Protein AF-A0A1W9KNK9-F1 (afdb_monomer_lite)

Organism: NCBI:txid192843

pLDDT: mean 91.59, std 10.72, range [41.78, 98.88]

Radius of gyration: 26.9 Å; chains: 1; bounding box: 77×39×80 Å

Secondary structure (DSSP, 8-state):
------PPPPPPHHHHHHHHHHHHGGGS-HHHHHHHHHHT-TTT-TTHHHHHHHHHHHHHHHHHSPBTTTTTT-GGGSEE-EEEEETTEEEEEEEB-TTS-SSSEEEEEEETTEEEEEEEEEE-HHHHHHTTPEE-TT---EEHHHHHHHHHHHHHHHH--S--EEEEESTTSTT-EEEEEESSHHHHHHHHHHH-S-EEEEEPTTS-EE---

Sequence (213 aa):
MQATATQASAPTLLSQGIAAGLSIRPFFNRSQFLAVAVASDPKNSEEAEFFLRKLIDLAQQIDTMPKTYEQDGKGDEAIVHLHYFLGGSDWYITEKDMDGGIEQAFGYAILNGDDECAELGYISIQEITAYGAELDLHFTPCTLGEIKAKRRQADQAEAFNPNPWVLVNNPGQDDEDIVADFPTFAEAVTAKKEAGEGDIMKRLDDGTLTTEF

Structure (mmCIF, N/CA/C/O backbone):
data_AF-A0A1W9KNK9-F1
#
_entry.id   AF-A0A1W9KNK9-F1
#
loop_
_atom_site.group_PDB
_atom_site.id
_atom_site.type_symbol
_atom_site.label_atom_id
_atom_site.label_alt_id
_atom_site.label_comp_id
_atom_site.label_asym_id
_atom_site.label_entity_id
_atom_site.label_seq_id
_atom_site.pdbx_PDB_ins_code
_atom_site.Cartn_x
_atom_site.Cartn_y
_atom_site.Cartn_z
_atom_site.occupancy
_atom_site.B_iso_or_equiv
_atom_site.auth_seq_id
_atom_site.auth_comp_id
_atom_site.auth_asym_id
_atom_site.auth_atom_id
_atom_site.pdbx_PDB_model_num
ATOM 1 N N . MET A 1 1 ? -31.011 19.968 47.149 1.00 48.84 1 MET A N 1
ATOM 2 C CA . MET A 1 1 ? -30.152 18.912 46.577 1.00 48.84 1 MET A CA 1
ATOM 3 C C . MET A 1 1 ? -29.872 19.290 45.132 1.00 48.84 1 MET A C 1
ATOM 5 O O . MET A 1 1 ? -30.747 19.113 44.299 1.00 48.84 1 MET A O 1
ATOM 9 N N . GLN A 1 2 ? -28.728 19.913 44.848 1.00 41.78 2 GLN A N 1
ATOM 10 C CA . GLN A 1 2 ? -28.270 20.096 43.468 1.00 41.78 2 GLN A CA 1
ATOM 11 C C . GLN A 1 2 ? -27.395 18.895 43.125 1.00 41.78 2 GLN A C 1
ATOM 13 O O . GLN A 1 2 ? -26.420 18.627 43.823 1.00 41.78 2 GLN A O 1
ATOM 18 N N . ALA A 1 3 ? -27.805 18.141 42.108 1.00 46.62 3 ALA A N 1
ATOM 19 C CA . ALA A 1 3 ? -27.019 17.055 41.553 1.00 46.62 3 ALA A CA 1
ATOM 20 C C . ALA A 1 3 ? -25.811 17.659 40.830 1.00 46.62 3 ALA A C 1
ATOM 22 O O . ALA A 1 3 ? -25.960 18.378 39.842 1.00 46.62 3 ALA A O 1
ATOM 23 N N . THR A 1 4 ? -24.619 17.399 41.353 1.00 48.72 4 THR A N 1
ATOM 24 C CA . THR A 1 4 ? -23.355 17.666 40.676 1.00 48.72 4 THR A CA 1
ATOM 25 C C . THR A 1 4 ? -23.277 16.752 39.459 1.00 48.72 4 THR A C 1
ATOM 27 O O . THR A 1 4 ? -23.086 15.546 39.588 1.00 48.72 4 THR A O 1
ATOM 30 N N . ALA A 1 5 ? -23.467 17.320 38.269 1.00 52.25 5 ALA A N 1
ATOM 31 C CA . ALA A 1 5 ? -23.180 16.630 37.023 1.00 52.25 5 ALA A CA 1
ATOM 32 C C . ALA A 1 5 ? -21.669 16.368 36.953 1.00 52.25 5 ALA A C 1
ATOM 34 O O . ALA A 1 5 ? -20.868 17.302 36.896 1.00 52.25 5 ALA A O 1
ATOM 35 N N . THR A 1 6 ? -21.276 15.097 36.995 1.00 53.66 6 THR A N 1
ATOM 36 C CA . THR A 1 6 ? -19.906 14.663 36.729 1.00 53.66 6 THR A CA 1
ATOM 37 C C . THR A 1 6 ? -19.585 14.975 35.267 1.00 53.66 6 THR A C 1
ATOM 39 O O . THR A 1 6 ? -20.045 14.277 34.368 1.00 53.66 6 THR A O 1
ATOM 42 N N . GLN A 1 7 ? -18.827 16.044 35.012 1.00 54.91 7 GLN A N 1
ATOM 43 C CA . GLN A 1 7 ? -18.212 16.258 33.702 1.00 54.91 7 GLN A CA 1
ATOM 44 C C . GLN A 1 7 ? -17.206 15.130 33.460 1.00 54.91 7 GLN A C 1
ATOM 46 O O . GLN A 1 7 ? -16.262 14.963 34.233 1.00 54.91 7 GLN A O 1
ATOM 51 N N . ALA A 1 8 ? -17.421 14.340 32.407 1.00 64.31 8 ALA A N 1
ATOM 52 C CA . ALA A 1 8 ? -16.426 13.386 31.938 1.00 64.31 8 ALA A CA 1
ATOM 53 C C . ALA A 1 8 ? -15.158 14.155 31.525 1.00 64.31 8 ALA A C 1
ATOM 55 O O . ALA A 1 8 ? -15.234 15.124 30.768 1.00 64.31 8 ALA A O 1
ATOM 56 N N . SER A 1 9 ? -14.001 13.755 32.051 1.00 69.69 9 SER A N 1
ATOM 57 C CA . SER A 1 9 ? -12.702 14.315 31.670 1.00 69.69 9 SER A CA 1
ATOM 58 C C . SER A 1 9 ? -12.402 14.041 30.194 1.00 69.69 9 SER A C 1
ATOM 60 O O . SER A 1 9 ? -12.751 12.974 29.688 1.00 69.69 9 SER A O 1
ATOM 62 N N . ALA A 1 10 ? -11.726 14.977 29.521 1.00 78.12 10 ALA A N 1
ATOM 63 C CA . ALA A 1 10 ? -11.319 14.821 28.125 1.00 78.12 10 ALA A CA 1
ATOM 64 C C . ALA A 1 10 ? -10.487 13.533 27.911 1.00 78.12 10 ALA A C 1
ATOM 66 O O . ALA A 1 10 ? -9.677 13.186 28.779 1.00 78.12 10 ALA A O 1
ATOM 67 N N . PRO A 1 11 ? -10.673 12.818 26.785 1.00 84.31 11 PRO A N 1
ATOM 68 C CA . PRO A 1 11 ? -9.981 11.558 26.533 1.00 84.31 11 PRO A CA 1
ATOM 69 C C . PRO A 1 11 ? -8.469 11.771 26.371 1.00 84.31 11 PRO A C 1
ATOM 71 O O . PRO A 1 11 ? -8.022 12.691 25.689 1.00 84.31 11 PRO A O 1
ATOM 74 N N . THR A 1 12 ? -7.666 10.902 26.988 1.00 94.62 12 THR A N 1
ATOM 75 C CA . THR A 1 12 ? -6.195 10.927 26.910 1.00 94.62 12 THR A CA 1
ATOM 76 C C . THR A 1 12 ? -5.694 10.323 25.600 1.00 94.62 12 THR A C 1
ATOM 78 O O . THR A 1 12 ? -6.405 9.519 24.992 1.00 94.62 12 THR A O 1
ATOM 81 N N . LEU A 1 13 ? -4.447 10.621 25.208 1.00 95.62 13 LEU A N 1
ATOM 82 C CA . LEU A 1 13 ? -3.808 10.009 24.034 1.00 95.62 13 LEU A CA 1
ATOM 83 C C . LEU A 1 13 ? -3.886 8.476 24.069 1.00 95.62 13 LEU A C 1
ATOM 85 O O . LEU A 1 13 ? -4.259 7.861 23.078 1.00 95.62 13 LEU A O 1
ATOM 89 N N . LEU A 1 14 ? -3.610 7.865 25.226 1.00 95.88 14 LEU A N 1
ATOM 90 C CA . LEU A 1 14 ? -3.702 6.415 25.399 1.00 95.88 14 LEU A CA 1
ATOM 91 C C . LEU A 1 14 ? -5.120 5.898 25.127 1.00 95.88 14 LEU A C 1
ATOM 93 O O . LEU A 1 14 ? -5.293 4.938 24.385 1.00 95.88 14 LEU A O 1
ATOM 97 N N . SER A 1 15 ? -6.145 6.538 25.700 1.00 96.50 15 SER A N 1
ATOM 98 C CA . SER A 1 15 ? -7.533 6.107 25.485 1.00 96.50 15 SER A CA 1
ATOM 99 C C . SER A 1 15 ? -7.989 6.281 24.032 1.00 96.50 15 SER A C 1
ATOM 101 O O . SER A 1 15 ? -8.691 5.416 23.515 1.00 96.50 15 SER A O 1
ATOM 103 N N . GLN A 1 16 ? -7.547 7.352 23.363 1.00 97.75 16 GLN A N 1
ATOM 104 C CA . GLN A 1 16 ? -7.841 7.604 21.952 1.00 97.75 16 GLN A CA 1
ATOM 105 C C . GLN A 1 16 ? -7.126 6.593 21.051 1.00 97.75 16 GLN A C 1
ATOM 107 O O . GLN A 1 16 ? -7.766 5.988 20.199 1.00 97.75 16 GLN A O 1
ATOM 112 N N . GLY A 1 17 ? -5.834 6.347 21.284 1.00 97.69 17 GLY A N 1
ATOM 113 C CA . GLY A 1 17 ? -5.044 5.390 20.510 1.00 97.69 17 GLY A CA 1
ATOM 114 C C . GLY A 1 17 ? -5.527 3.951 20.671 1.00 97.69 17 GLY A C 1
ATOM 115 O O . GLY A 1 17 ? -5.602 3.225 19.686 1.00 97.69 17 GLY A O 1
ATOM 116 N N . ILE A 1 18 ? -5.952 3.547 21.875 1.00 97.12 18 ILE A N 1
ATOM 117 C CA . ILE A 1 18 ? -6.582 2.233 22.087 1.00 97.12 18 ILE A CA 1
ATOM 118 C C . ILE A 1 18 ? -7.902 2.132 21.316 1.00 97.12 18 ILE A C 1
ATOM 120 O O . ILE A 1 18 ? -8.139 1.126 20.650 1.00 97.12 18 ILE A O 1
ATOM 124 N N . ALA A 1 19 ? -8.762 3.152 21.395 1.00 98.19 19 ALA A N 1
ATOM 125 C CA . ALA A 1 19 ? -10.037 3.148 20.681 1.00 98.19 19 ALA A CA 1
ATOM 126 C C . ALA A 1 19 ? -9.832 3.079 19.159 1.00 98.19 19 ALA A C 1
ATOM 128 O O . ALA A 1 19 ? -10.450 2.242 18.503 1.00 98.19 19 ALA A O 1
ATOM 129 N N . ALA A 1 20 ? -8.913 3.891 18.630 1.00 98.31 20 ALA A N 1
ATOM 130 C CA . ALA A 1 20 ? -8.528 3.890 17.224 1.00 98.31 20 ALA A CA 1
ATOM 131 C C . ALA A 1 20 ? -7.953 2.533 16.796 1.00 98.31 20 ALA A C 1
ATOM 133 O O . ALA A 1 20 ? -8.413 1.946 15.824 1.00 98.31 20 ALA A O 1
ATOM 134 N N . GLY A 1 21 ? -7.012 1.974 17.563 1.00 97.81 21 GLY A N 1
ATOM 135 C CA . GLY A 1 21 ? -6.436 0.659 17.282 1.00 97.81 21 GLY A CA 1
ATOM 136 C C . GLY A 1 21 ? -7.479 -0.458 17.259 1.00 97.81 21 GLY A C 1
ATOM 137 O O . GLY A 1 21 ? -7.421 -1.340 16.407 1.00 97.81 21 GLY A O 1
ATOM 138 N N . LEU A 1 22 ? -8.476 -0.417 18.146 1.00 97.69 22 LEU A N 1
ATOM 139 C CA . LEU A 1 22 ? -9.574 -1.384 18.129 1.00 97.69 22 LEU A CA 1
ATOM 140 C C . LEU A 1 22 ? -10.475 -1.233 16.898 1.00 97.69 22 LEU A C 1
ATOM 142 O O . LEU A 1 22 ? -10.885 -2.256 16.350 1.00 97.69 22 LEU A O 1
ATOM 146 N N . SER A 1 23 ? -10.767 -0.006 16.451 1.00 97.50 23 SER A N 1
ATOM 147 C CA . SER A 1 23 ? -11.624 0.212 15.278 1.00 97.50 23 SER A CA 1
ATOM 148 C C . SER A 1 23 ? -10.962 -0.233 13.976 1.00 97.50 23 SER A C 1
ATOM 150 O O . SER A 1 23 ? -11.648 -0.740 13.096 1.00 97.50 23 SER A O 1
ATOM 152 N N . ILE A 1 24 ? -9.637 -0.097 13.863 1.00 97.44 24 ILE A N 1
ATOM 153 C CA . ILE A 1 24 ? -8.897 -0.489 12.653 1.00 97.44 24 ILE A CA 1
ATOM 154 C C . ILE A 1 24 ? -8.250 -1.865 12.736 1.00 97.44 24 ILE A C 1
ATOM 156 O O . ILE A 1 24 ? -7.642 -2.301 11.767 1.00 97.44 24 ILE A O 1
ATOM 160 N N . ARG A 1 25 ? -8.387 -2.586 13.852 1.00 97.88 25 ARG A N 1
ATOM 161 C CA . ARG A 1 25 ? -7.849 -3.944 14.002 1.00 97.88 25 ARG A CA 1
ATOM 162 C C . ARG A 1 25 ? -8.127 -4.863 12.796 1.00 97.88 25 ARG A C 1
ATOM 164 O O . ARG A 1 25 ? -7.208 -5.593 12.435 1.00 97.88 25 ARG A O 1
ATOM 171 N N . PRO A 1 26 ? -9.330 -4.877 12.179 1.00 97.19 26 PRO A N 1
ATOM 172 C CA . PRO A 1 26 ? -9.606 -5.755 11.038 1.00 97.19 26 PRO A CA 1
ATOM 173 C C . PRO A 1 26 ? -8.754 -5.465 9.791 1.00 97.19 26 PRO A C 1
ATOM 175 O O . PRO A 1 26 ? -8.639 -6.327 8.931 1.00 97.19 26 PRO A O 1
ATOM 178 N N . PHE A 1 27 ? -8.133 -4.285 9.703 1.00 98.12 27 PHE A N 1
ATOM 179 C CA . PHE A 1 27 ? -7.273 -3.878 8.588 1.00 98.12 27 PHE A CA 1
ATOM 180 C C . PHE A 1 27 ? -5.837 -4.401 8.702 1.00 98.12 27 PHE A C 1
ATOM 182 O O . PHE A 1 27 ? -5.041 -4.160 7.800 1.00 98.12 27 PHE A O 1
ATOM 189 N N . PHE A 1 28 ? -5.492 -5.080 9.797 1.00 98.56 28 PHE A N 1
ATOM 190 C CA . PHE A 1 28 ? -4.158 -5.610 10.053 1.00 98.56 28 PHE A CA 1
ATOM 191 C C . PHE A 1 28 ? -4.168 -7.133 10.031 1.00 98.56 28 PHE A C 1
ATOM 193 O O . PHE A 1 28 ? -5.078 -7.769 10.572 1.00 98.56 28 PHE A O 1
ATOM 200 N N . ASN A 1 29 ? -3.077 -7.733 9.553 1.00 98.19 29 ASN A N 1
ATOM 201 C CA . ASN A 1 29 ? -2.818 -9.120 9.909 1.00 98.19 29 ASN A CA 1
ATOM 202 C C . ASN A 1 29 ? -2.536 -9.244 11.420 1.00 98.19 29 ASN A C 1
ATOM 204 O O . ASN A 1 29 ? -2.121 -8.300 12.105 1.00 98.19 29 ASN A O 1
ATOM 208 N N . ARG A 1 30 ? -2.755 -10.448 11.960 1.00 97.44 30 ARG A N 1
ATOM 209 C CA . ARG A 1 30 ? -2.678 -10.698 13.406 1.00 97.44 30 ARG A CA 1
ATOM 210 C C . ARG A 1 30 ? -1.306 -10.371 14.001 1.00 97.44 30 ARG A C 1
ATOM 212 O O . ARG A 1 30 ? -1.251 -9.826 15.102 1.00 97.44 30 ARG A O 1
ATOM 219 N N . SER A 1 31 ? -0.226 -10.749 13.322 1.00 97.88 31 SER A N 1
ATOM 220 C CA . SER A 1 31 ? 1.140 -10.583 13.829 1.00 97.88 31 SER A CA 1
ATOM 221 C C . SER A 1 31 ? 1.531 -9.109 13.874 1.00 97.88 31 SER A C 1
ATOM 223 O O . SER A 1 31 ? 1.991 -8.632 14.910 1.00 97.88 31 SER A O 1
ATOM 225 N N . GLN A 1 32 ? 1.250 -8.377 12.796 1.00 98.38 32 GLN A N 1
ATOM 226 C CA . GLN A 1 32 ? 1.495 -6.946 12.703 1.00 98.38 32 GLN A CA 1
ATOM 227 C C . GLN A 1 32 ? 0.710 -6.174 13.769 1.00 98.38 32 GLN A C 1
ATOM 229 O O . GLN A 1 32 ? 1.287 -5.364 14.493 1.00 98.38 32 GLN A O 1
ATOM 234 N N . PHE A 1 33 ? -0.585 -6.469 13.940 1.00 98.19 33 PHE A N 1
ATOM 235 C CA . PHE A 1 33 ? -1.394 -5.800 14.961 1.00 98.19 33 PHE A CA 1
ATOM 236 C C . PHE A 1 33 ? -0.843 -6.017 16.375 1.00 98.19 33 PHE A C 1
ATOM 238 O O . PHE A 1 33 ? -0.823 -5.091 17.181 1.00 98.19 33 PHE A O 1
ATOM 245 N N . LEU A 1 34 ? -0.380 -7.232 16.690 1.00 97.62 34 LEU A N 1
ATOM 246 C CA . LEU A 1 34 ? 0.230 -7.521 17.989 1.00 97.62 34 LEU A CA 1
ATOM 247 C C . LEU A 1 34 ? 1.523 -6.729 18.198 1.00 97.62 34 LEU A C 1
ATOM 249 O O . LEU A 1 34 ? 1.717 -6.189 19.284 1.00 97.62 34 LEU A O 1
ATOM 253 N N . ALA A 1 35 ? 2.372 -6.626 17.174 1.00 97.62 35 ALA A N 1
ATOM 254 C CA . ALA A 1 35 ? 3.593 -5.831 17.244 1.00 97.62 35 ALA A CA 1
ATOM 255 C C . ALA A 1 35 ? 3.279 -4.350 17.509 1.00 97.62 35 ALA A C 1
ATOM 257 O O . ALA A 1 35 ? 3.819 -3.770 18.449 1.00 97.62 35 ALA A O 1
ATOM 258 N N . VAL A 1 36 ? 2.334 -3.770 16.763 1.00 97.44 36 VAL A N 1
ATOM 259 C CA . VAL A 1 36 ? 1.893 -2.379 16.957 1.00 97.44 36 VAL A CA 1
ATOM 260 C C . VAL A 1 36 ? 1.269 -2.177 18.340 1.00 97.44 36 VAL A C 1
ATOM 262 O O . VAL A 1 36 ? 1.547 -1.179 19.002 1.00 97.44 36 VAL A O 1
ATOM 265 N N . ALA A 1 37 ? 0.460 -3.125 18.818 1.00 96.38 37 ALA A N 1
ATOM 266 C CA . ALA A 1 37 ? -0.159 -3.047 20.139 1.00 96.38 37 ALA A CA 1
ATOM 267 C C . ALA A 1 37 ? 0.880 -3.066 21.272 1.00 96.38 37 ALA A C 1
ATOM 269 O O . ALA A 1 37 ? 0.756 -2.293 22.220 1.00 96.38 37 ALA A O 1
ATOM 270 N N . VAL A 1 38 ? 1.913 -3.909 21.166 1.00 96.88 38 VAL A N 1
ATOM 271 C CA . VAL A 1 38 ? 3.034 -3.936 22.120 1.00 96.88 38 VAL A CA 1
ATOM 272 C C . VAL A 1 38 ? 3.842 -2.641 22.040 1.00 96.88 38 VAL A C 1
ATOM 274 O O . VAL A 1 38 ? 4.134 -2.041 23.072 1.00 96.88 38 VAL A O 1
ATOM 277 N N . ALA A 1 39 ? 4.145 -2.168 20.830 1.00 97.06 39 ALA A N 1
ATOM 278 C CA . ALA A 1 39 ? 4.889 -0.929 20.621 1.00 97.06 39 ALA A CA 1
ATOM 279 C C . ALA A 1 39 ? 4.129 0.316 21.110 1.00 97.06 39 ALA A C 1
ATOM 281 O O . ALA A 1 39 ? 4.759 1.310 21.459 1.00 97.06 39 ALA A O 1
ATOM 282 N N . SER A 1 40 ? 2.796 0.246 21.192 1.00 96.81 40 SER A N 1
ATOM 283 C CA . SER A 1 40 ? 1.917 1.306 21.702 1.00 96.81 40 SER A CA 1
ATOM 284 C C . SER A 1 40 ? 1.776 1.329 23.230 1.00 96.81 40 SER A C 1
ATOM 286 O O . SER A 1 40 ? 1.076 2.201 23.744 1.00 96.81 40 SER A O 1
ATOM 288 N N . ASP A 1 41 ? 2.375 0.389 23.974 1.00 95.38 41 ASP A N 1
ATOM 289 C CA . ASP A 1 41 ? 2.256 0.326 25.437 1.00 95.38 41 ASP A CA 1
ATOM 290 C C . ASP A 1 41 ? 3.244 1.289 26.128 1.00 95.38 41 ASP A C 1
ATOM 292 O O . ASP A 1 41 ? 4.446 1.005 26.166 1.00 95.38 41 ASP A O 1
ATOM 296 N N . PRO A 1 42 ? 2.774 2.381 26.770 1.00 94.25 42 PRO A N 1
ATOM 297 C CA . PRO A 1 42 ? 3.655 3.364 27.406 1.00 94.25 42 PRO A CA 1
ATOM 298 C C . PRO A 1 42 ? 4.462 2.817 28.585 1.00 94.25 42 PRO A C 1
ATOM 300 O O . PRO A 1 42 ? 5.373 3.484 29.066 1.00 94.25 42 PRO A O 1
ATOM 303 N N . LYS A 1 43 ? 4.110 1.636 29.108 1.00 94.62 43 LYS A N 1
ATOM 304 C CA . LYS A 1 43 ? 4.867 0.994 30.190 1.00 94.62 43 LYS A CA 1
ATOM 305 C C . LYS A 1 43 ? 6.093 0.248 29.683 1.00 94.62 43 LYS A C 1
ATOM 307 O O . LYS A 1 43 ? 7.013 0.028 30.463 1.00 94.62 43 LYS A O 1
ATOM 312 N N . ASN A 1 44 ? 6.063 -0.182 28.425 1.00 91.06 44 ASN A N 1
ATOM 313 C CA . ASN A 1 44 ? 7.004 -1.153 27.874 1.00 91.06 44 ASN A CA 1
ATOM 314 C C . ASN A 1 44 ? 7.720 -0.653 26.609 1.00 91.06 44 ASN A C 1
ATOM 316 O O . ASN A 1 44 ? 8.610 -1.344 26.123 1.00 91.06 44 ASN A O 1
ATOM 320 N N . SER A 1 45 ? 7.356 0.522 26.085 1.00 95.50 45 SER A N 1
ATOM 321 C CA . SER A 1 45 ? 7.896 1.073 24.841 1.00 95.50 45 SER A CA 1
ATOM 322 C C . SER A 1 45 ? 8.166 2.574 24.954 1.00 95.50 45 SER A C 1
ATOM 324 O O . SER A 1 45 ? 7.294 3.346 25.357 1.00 95.50 45 SER A O 1
ATOM 326 N N . GLU A 1 46 ? 9.365 2.995 24.545 1.00 96.50 46 GLU A N 1
ATOM 327 C CA . GLU A 1 46 ? 9.729 4.413 24.397 1.00 96.50 46 GLU A CA 1
ATOM 328 C C . GLU A 1 46 ? 9.044 5.059 23.176 1.00 96.50 46 GLU A C 1
ATOM 330 O O . GLU A 1 46 ? 8.867 6.274 23.127 1.00 96.50 46 GLU A O 1
ATOM 335 N N . GLU A 1 47 ? 8.585 4.247 22.220 1.00 96.50 47 GLU A N 1
ATOM 336 C CA . GLU A 1 47 ? 7.921 4.679 20.983 1.00 96.50 47 GLU A CA 1
ATOM 337 C C . GLU A 1 47 ? 6.388 4.708 21.113 1.00 96.50 47 GLU A C 1
ATOM 339 O O . GLU A 1 47 ? 5.675 4.978 20.144 1.00 96.50 47 GLU A O 1
ATOM 344 N N . ALA A 1 48 ? 5.854 4.453 22.311 1.00 97.38 48 ALA A N 1
ATOM 345 C CA . ALA A 1 48 ? 4.417 4.319 22.534 1.00 97.38 48 ALA A CA 1
ATOM 346 C C . ALA A 1 48 ? 3.613 5.534 22.066 1.00 97.38 48 ALA A C 1
ATOM 348 O O . ALA A 1 48 ? 2.570 5.380 21.434 1.00 97.38 48 ALA A O 1
ATOM 349 N N . GLU A 1 49 ? 4.098 6.749 22.332 1.00 97.62 49 GLU A N 1
ATOM 350 C CA . GLU A 1 49 ? 3.426 7.965 21.867 1.00 97.62 49 GLU A CA 1
ATOM 351 C C . GLU A 1 49 ? 3.343 8.025 20.334 1.00 97.62 49 GLU A C 1
ATOM 353 O O . GLU A 1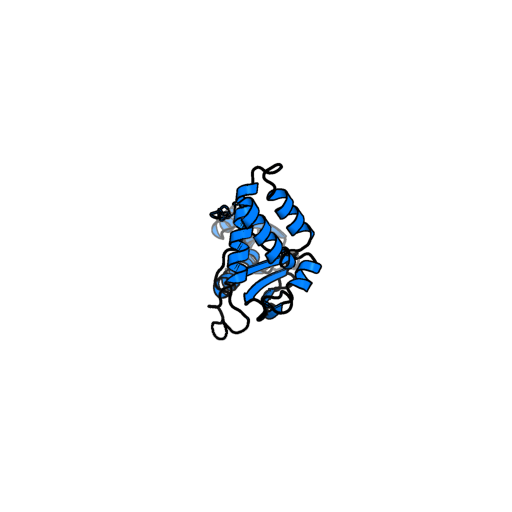 49 ? 2.295 8.393 19.797 1.00 97.62 49 GLU A O 1
ATOM 358 N N . PHE A 1 50 ? 4.413 7.636 19.636 1.00 96.94 50 PHE A N 1
ATOM 359 C CA . PHE A 1 50 ? 4.443 7.606 18.177 1.00 96.94 50 PHE A CA 1
ATOM 360 C C . PHE A 1 50 ? 3.398 6.629 17.631 1.00 96.94 50 PHE A C 1
ATOM 362 O O . PHE A 1 50 ? 2.565 7.024 16.815 1.00 96.94 50 PHE A O 1
ATOM 369 N N . PHE A 1 51 ? 3.373 5.389 18.125 1.00 97.94 51 PHE A N 1
ATOM 370 C CA . PHE A 1 51 ? 2.422 4.388 17.638 1.00 97.94 51 PHE A CA 1
ATOM 371 C C . PHE A 1 51 ? 0.970 4.707 18.013 1.00 97.94 51 PHE A C 1
ATOM 373 O O . PHE A 1 51 ? 0.081 4.524 17.184 1.00 97.94 51 PHE A O 1
ATOM 380 N N . LEU A 1 52 ? 0.708 5.263 19.201 1.00 98.38 52 LEU A N 1
ATOM 381 C CA . LEU A 1 52 ? -0.639 5.708 19.579 1.00 98.38 52 LEU A CA 1
ATOM 382 C C . LEU A 1 52 ? -1.162 6.794 18.634 1.00 98.38 52 LEU A C 1
ATOM 384 O O . LEU A 1 52 ? -2.305 6.709 18.189 1.00 98.38 52 LEU A O 1
ATOM 388 N N . ARG A 1 53 ? -0.333 7.791 18.301 1.00 98.31 53 ARG A N 1
ATOM 389 C CA . ARG A 1 53 ? -0.685 8.815 17.304 1.00 98.31 53 ARG A CA 1
ATOM 390 C C . ARG A 1 53 ? -0.889 8.188 15.933 1.00 98.31 53 ARG A C 1
ATOM 392 O O . ARG A 1 53 ? -1.889 8.466 15.285 1.00 98.31 53 ARG A O 1
ATOM 399 N N . LYS A 1 54 ? -0.006 7.271 15.538 1.00 98.19 54 LYS A N 1
ATOM 400 C CA . LYS A 1 54 ? -0.100 6.600 14.246 1.00 98.19 54 LYS A CA 1
ATOM 401 C C . LYS A 1 54 ? -1.396 5.806 14.080 1.00 98.19 54 LYS A C 1
ATOM 403 O O . LYS A 1 54 ? -1.990 5.847 13.007 1.00 98.19 54 LYS A O 1
ATOM 408 N N . LEU A 1 55 ? -1.857 5.127 15.132 1.00 98.44 55 LEU A N 1
ATOM 409 C CA . LEU A 1 55 ? -3.151 4.438 15.149 1.00 98.44 55 LEU A CA 1
ATOM 410 C C . LEU A 1 55 ? -4.321 5.416 14.990 1.00 98.44 55 LEU A C 1
ATOM 412 O O . LEU A 1 55 ? -5.258 5.116 14.256 1.00 98.44 55 LEU A O 1
ATOM 416 N N . ILE A 1 56 ? -4.266 6.578 15.650 1.00 98.56 56 ILE A N 1
ATOM 417 C CA . ILE A 1 56 ? -5.290 7.628 15.529 1.00 98.56 56 ILE A CA 1
ATOM 418 C C . ILE A 1 56 ? -5.330 8.174 14.100 1.00 98.56 56 ILE A C 1
ATOM 420 O O . ILE A 1 56 ? -6.398 8.195 13.490 1.00 98.56 56 ILE A O 1
ATOM 424 N N . ASP A 1 57 ? -4.175 8.558 13.557 1.00 98.31 57 ASP A N 1
ATOM 425 C CA . ASP A 1 57 ? -4.063 9.129 12.213 1.00 98.31 57 ASP A CA 1
ATOM 426 C C . ASP A 1 57 ? -4.549 8.135 11.151 1.00 98.31 57 ASP A C 1
ATOM 428 O O . ASP A 1 57 ? -5.314 8.487 10.254 1.00 98.31 57 ASP A O 1
ATOM 432 N N . LEU A 1 58 ? -4.160 6.863 11.282 1.00 98.44 58 LEU A N 1
ATOM 433 C CA . LEU A 1 58 ? -4.584 5.807 10.371 1.00 98.44 58 LEU A CA 1
ATOM 434 C C . LEU A 1 58 ? -6.090 5.526 10.473 1.00 98.44 58 LEU A C 1
ATOM 436 O O . LEU A 1 58 ? -6.748 5.367 9.447 1.00 98.44 58 LEU A O 1
ATOM 440 N N . ALA A 1 59 ? -6.657 5.508 11.683 1.00 98.25 59 ALA A N 1
ATOM 441 C CA . ALA A 1 59 ? -8.100 5.371 11.865 1.00 98.25 59 ALA A CA 1
ATOM 442 C C . ALA A 1 59 ? -8.871 6.524 11.223 1.00 98.25 59 ALA A C 1
ATOM 444 O O . ALA A 1 59 ? -9.864 6.285 10.539 1.00 98.25 59 ALA A O 1
ATOM 445 N N . GLN A 1 60 ? -8.387 7.756 11.371 1.00 98.12 60 GLN A N 1
ATOM 446 C CA . GLN A 1 60 ? -8.982 8.914 10.714 1.00 98.12 60 GLN A CA 1
ATOM 447 C C . GLN A 1 60 ? -8.856 8.837 9.186 1.00 98.12 60 GLN A C 1
ATOM 449 O O . GLN A 1 60 ? -9.792 9.189 8.467 1.00 98.12 60 GLN A O 1
ATOM 454 N N . GLN A 1 61 ? -7.727 8.357 8.667 1.00 98.19 61 GLN A N 1
ATOM 455 C CA . GLN A 1 61 ? -7.542 8.172 7.231 1.00 98.19 61 GLN A CA 1
ATOM 456 C C . GLN A 1 61 ? -8.512 7.127 6.668 1.00 98.19 61 GLN A C 1
ATOM 458 O O . GLN A 1 61 ? -9.163 7.388 5.662 1.00 98.19 61 GLN A O 1
ATOM 463 N N . ILE A 1 62 ? -8.664 5.980 7.334 1.00 97.81 62 ILE A N 1
ATOM 464 C CA . ILE A 1 62 ? -9.623 4.937 6.939 1.00 97.81 62 ILE A CA 1
ATOM 465 C C . ILE A 1 62 ? -11.062 5.458 7.044 1.00 97.81 62 ILE A C 1
ATOM 467 O O . ILE A 1 62 ? -11.898 5.179 6.186 1.00 97.81 62 ILE A O 1
ATOM 471 N N . ASP A 1 63 ? -11.380 6.259 8.059 1.00 96.81 63 ASP A N 1
ATOM 472 C CA . ASP A 1 63 ? -12.716 6.839 8.205 1.00 96.81 63 ASP A CA 1
ATOM 473 C C . ASP A 1 63 ? -13.043 7.867 7.108 1.00 96.81 63 ASP A C 1
ATOM 475 O O . ASP A 1 63 ? -14.180 7.939 6.639 1.00 96.81 63 ASP A O 1
ATOM 479 N N . THR A 1 64 ? -12.044 8.601 6.619 1.00 96.31 64 THR A N 1
ATOM 480 C CA . THR A 1 64 ? -12.247 9.679 5.637 1.00 96.31 64 THR A CA 1
ATOM 481 C C . THR A 1 64 ? -11.935 9.297 4.191 1.00 96.31 64 THR A C 1
ATOM 483 O O . THR A 1 64 ? -12.297 10.059 3.295 1.00 96.31 64 THR A O 1
ATOM 486 N N . MET A 1 65 ? -11.295 8.150 3.935 1.00 96.56 65 MET A N 1
ATOM 487 C CA . MET A 1 65 ? -11.007 7.733 2.562 1.00 96.56 65 MET A CA 1
ATOM 488 C C . MET A 1 65 ? -12.296 7.453 1.771 1.00 96.56 65 MET A C 1
ATOM 490 O O . MET A 1 65 ? -13.290 7.026 2.372 1.00 96.56 65 MET A O 1
ATOM 494 N N . PRO A 1 66 ? -12.290 7.667 0.444 1.00 97.81 66 PRO A N 1
ATOM 495 C CA . PRO A 1 66 ? -13.483 7.536 -0.381 1.00 97.81 66 PRO A CA 1
ATOM 496 C C . PRO A 1 66 ? -14.067 6.126 -0.340 1.00 97.81 66 PRO A C 1
ATOM 498 O O . PRO A 1 66 ? -13.332 5.143 -0.239 1.00 97.81 66 PRO A O 1
ATOM 501 N N . LYS A 1 67 ? -15.388 6.022 -0.415 1.00 97.50 67 LYS A N 1
ATOM 502 C CA . LYS A 1 67 ? -16.102 4.755 -0.603 1.00 97.50 67 LYS A CA 1
ATOM 503 C C . LYS A 1 67 ? -16.069 4.332 -2.068 1.00 97.50 67 LYS A C 1
ATOM 505 O O . LYS A 1 67 ? -15.782 5.151 -2.937 1.00 97.50 67 LYS A O 1
ATOM 510 N N . THR A 1 68 ? -16.392 3.070 -2.339 1.00 92.56 68 THR A N 1
ATOM 511 C CA . THR A 1 68 ? -16.509 2.553 -3.709 1.00 92.56 68 THR A CA 1
ATOM 512 C C . THR A 1 68 ? -17.314 3.507 -4.601 1.00 92.56 68 THR A C 1
ATOM 514 O O . THR A 1 68 ? -18.396 3.946 -4.201 1.00 92.56 68 THR A O 1
ATOM 517 N N . TYR A 1 69 ? -16.795 3.787 -5.800 1.00 94.06 69 TYR A N 1
ATOM 518 C CA . TYR A 1 69 ? -17.337 4.704 -6.816 1.00 94.06 69 TYR A CA 1
ATOM 519 C C . TYR A 1 69 ? -17.181 6.211 -6.536 1.00 94.06 69 TYR A C 1
ATOM 521 O O . TYR A 1 69 ? -17.541 7.028 -7.385 1.00 94.06 69 TYR A O 1
ATOM 529 N N . GLU A 1 70 ? -16.648 6.640 -5.390 1.00 97.50 70 GLU A N 1
ATOM 530 C CA . GLU A 1 70 ? -16.437 8.071 -5.107 1.00 97.50 70 GLU A CA 1
ATOM 531 C C . GLU A 1 70 ? -15.213 8.662 -5.841 1.00 97.50 70 GLU A C 1
ATOM 533 O O . GLU A 1 70 ? -15.040 9.886 -5.910 1.00 97.50 70 GLU A O 1
ATOM 538 N N . GLN A 1 71 ? -14.362 7.813 -6.417 1.00 97.69 71 GLN A N 1
ATOM 539 C CA . GLN A 1 71 ? -13.230 8.173 -7.270 1.00 97.69 71 GLN A CA 1
ATOM 540 C C . GLN A 1 71 ? -13.414 7.755 -8.738 1.00 97.69 71 GLN A C 1
ATOM 542 O O . GLN A 1 71 ? -12.481 7.913 -9.533 1.00 97.69 71 GLN A O 1
ATOM 547 N N . ASP A 1 72 ? -14.603 7.283 -9.123 1.00 95.25 72 ASP A N 1
ATOM 548 C CA . ASP A 1 72 ? -14.902 6.874 -10.497 1.00 95.25 72 ASP A CA 1
ATOM 549 C C . ASP A 1 72 ? -14.602 7.987 -11.510 1.00 95.25 72 ASP A C 1
ATOM 551 O O . ASP A 1 72 ? -14.893 9.170 -11.310 1.00 95.25 72 ASP A O 1
ATOM 555 N N . GLY A 1 73 ? -14.000 7.596 -12.633 1.00 95.25 73 GLY A N 1
ATOM 556 C CA . GLY A 1 73 ? -13.640 8.510 -13.718 1.00 95.25 73 GLY A CA 1
ATOM 557 C C . GLY A 1 73 ? -12.370 9.336 -13.488 1.00 95.25 73 GLY A C 1
ATOM 558 O O . GLY A 1 73 ? -11.947 10.020 -14.417 1.00 95.25 73 GLY A O 1
ATOM 559 N N . LYS A 1 74 ? -11.722 9.252 -12.317 1.00 97.31 74 LYS A N 1
ATOM 560 C CA . LYS A 1 74 ? -10.440 9.940 -12.065 1.00 97.31 74 LYS A CA 1
ATOM 561 C C . LYS A 1 74 ? -9.235 9.257 -12.716 1.00 97.31 74 LYS A C 1
ATOM 563 O O . LYS A 1 74 ? -8.220 9.906 -12.952 1.00 97.31 74 LYS A O 1
ATOM 568 N N . GLY A 1 75 ? -9.324 7.959 -13.014 1.00 96.69 75 GLY A N 1
ATOM 569 C CA . GLY A 1 75 ? -8.213 7.204 -13.599 1.00 96.69 75 GLY A CA 1
ATOM 570 C C . GLY A 1 75 ? -6.943 7.322 -12.750 1.00 96.69 75 GLY A C 1
ATOM 571 O O . GLY A 1 75 ? -6.972 7.066 -11.550 1.00 96.69 75 GLY A O 1
ATOM 572 N N . ASP A 1 76 ? -5.839 7.753 -13.358 1.00 97.75 76 ASP A N 1
ATOM 573 C CA . ASP A 1 76 ? -4.556 7.927 -12.664 1.00 97.75 76 ASP A CA 1
ATOM 574 C C . ASP A 1 76 ? -4.556 9.075 -11.631 1.00 97.75 76 ASP A C 1
ATOM 576 O O . ASP A 1 76 ? -3.664 9.121 -10.786 1.00 97.75 76 ASP A O 1
ATOM 580 N N . GLU A 1 77 ? -5.556 9.964 -11.638 1.00 98.44 77 GLU A N 1
ATOM 581 C CA . GLU A 1 77 ? -5.734 11.007 -10.614 1.00 98.44 77 GLU A CA 1
ATOM 582 C C . GLU A 1 77 ? -6.429 10.490 -9.340 1.00 98.44 77 GLU A C 1
ATOM 584 O O . GLU A 1 77 ? -6.568 11.234 -8.366 1.00 98.44 77 GLU A O 1
ATOM 589 N N . ALA A 1 78 ? -6.885 9.231 -9.324 1.00 98.50 78 ALA A N 1
ATOM 590 C CA . ALA A 1 78 ? -7.424 8.616 -8.116 1.00 98.50 78 ALA A CA 1
ATOM 591 C C . ALA A 1 78 ? -6.354 8.577 -7.014 1.00 98.50 78 ALA A C 1
ATOM 593 O O . ALA A 1 78 ? -5.192 8.265 -7.271 1.00 98.50 78 ALA A O 1
ATOM 594 N N . ILE A 1 79 ? -6.742 8.889 -5.780 1.00 98.69 79 ILE A N 1
ATOM 595 C CA . ILE A 1 79 ? -5.852 8.876 -4.621 1.00 98.69 79 ILE A CA 1
ATOM 596 C C . ILE A 1 79 ? -5.834 7.476 -4.022 1.00 98.69 79 ILE A C 1
ATOM 598 O O . ILE A 1 79 ? -6.877 6.935 -3.655 1.00 98.69 79 ILE A O 1
ATOM 602 N N . VAL A 1 80 ? -4.640 6.913 -3.891 1.00 98.75 80 VAL A N 1
ATOM 603 C CA . VAL A 1 80 ? -4.372 5.718 -3.097 1.00 98.75 80 VAL A CA 1
ATOM 604 C C . VAL A 1 80 ? -4.230 6.141 -1.642 1.00 98.75 80 VAL A C 1
ATOM 606 O O . VAL A 1 80 ? -3.437 7.025 -1.325 1.00 98.75 80 VAL A O 1
ATOM 609 N N . HIS A 1 81 ? -4.979 5.500 -0.752 1.00 98.62 81 HIS A N 1
ATOM 610 C CA . HIS A 1 81 ? -4.978 5.797 0.678 1.00 98.62 81 HIS A CA 1
ATOM 611 C C . HIS A 1 81 ? -4.243 4.744 1.500 1.00 98.62 81 HIS A C 1
ATOM 613 O O . HIS A 1 81 ? -3.559 5.105 2.452 1.00 98.62 81 HIS A O 1
ATOM 619 N N . LEU A 1 82 ? -4.363 3.461 1.159 1.00 98.75 82 LEU A N 1
ATOM 620 C CA . LEU A 1 82 ? -3.696 2.378 1.887 1.00 98.75 82 LEU A CA 1
ATOM 621 C C . LEU A 1 82 ? -2.797 1.592 0.941 1.00 98.75 82 LEU A C 1
ATOM 623 O O . LEU A 1 82 ? -3.100 1.464 -0.243 1.00 98.75 82 LEU A O 1
ATOM 627 N N . HIS A 1 83 ? -1.725 1.039 1.486 1.00 98.81 83 HIS A N 1
ATOM 628 C CA . HIS A 1 83 ? -0.818 0.154 0.776 1.00 98.81 83 HIS A CA 1
ATOM 629 C C . HIS A 1 83 ? -0.595 -1.098 1.619 1.00 98.81 83 HIS A C 1
ATOM 631 O O . HIS A 1 83 ? -0.298 -0.997 2.809 1.00 98.81 83 HIS A O 1
ATOM 637 N N . TYR A 1 84 ? -0.762 -2.262 1.006 1.00 98.88 84 TYR A N 1
ATOM 638 C CA . TYR A 1 84 ? -0.457 -3.554 1.599 1.00 98.88 84 TYR A CA 1
ATOM 639 C C . TYR A 1 84 ? 0.611 -4.255 0.783 1.00 98.88 84 TYR A C 1
ATOM 641 O O . TYR A 1 84 ? 0.567 -4.185 -0.440 1.00 98.88 84 TYR A O 1
ATOM 649 N N . PHE A 1 85 ? 1.496 -4.994 1.444 1.00 98.62 85 PHE A N 1
ATOM 650 C CA . PHE A 1 85 ? 2.553 -5.740 0.767 1.00 98.62 85 PHE A CA 1
ATOM 651 C C . PHE A 1 85 ? 2.736 -7.140 1.363 1.00 98.62 85 PHE A C 1
ATOM 653 O O . PHE A 1 85 ? 2.535 -7.366 2.562 1.00 98.62 85 PHE A O 1
ATOM 660 N N . LEU A 1 86 ? 3.109 -8.097 0.508 1.00 98.19 86 LEU A N 1
ATOM 661 C CA . LEU A 1 86 ? 3.514 -9.451 0.888 1.00 98.19 86 LEU A CA 1
ATOM 662 C C . LEU A 1 86 ? 4.424 -10.064 -0.180 1.00 98.19 86 LEU A C 1
ATOM 664 O O . LEU A 1 86 ? 3.981 -10.398 -1.281 1.00 98.19 86 LEU A O 1
ATOM 668 N N . GLY A 1 87 ? 5.696 -10.281 0.162 1.00 95.38 87 GLY A N 1
ATOM 669 C CA . GLY A 1 87 ? 6.679 -10.764 -0.808 1.00 95.38 87 GLY A CA 1
ATOM 670 C C . GLY A 1 87 ? 6.836 -9.757 -1.948 1.00 95.38 87 GLY A C 1
ATOM 671 O O . GLY A 1 87 ? 7.125 -8.598 -1.684 1.00 95.38 87 GLY A O 1
ATOM 672 N N . GLY A 1 88 ? 6.631 -10.195 -3.192 1.00 94.69 88 GLY A N 1
ATOM 673 C CA . GLY A 1 88 ? 6.598 -9.309 -4.363 1.00 94.69 88 GLY A CA 1
ATOM 674 C C . GLY A 1 88 ? 5.206 -8.775 -4.720 1.00 94.69 88 GLY A C 1
ATOM 675 O O . GLY A 1 88 ? 5.049 -8.214 -5.794 1.00 94.69 88 GLY A O 1
ATOM 676 N N . SER A 1 89 ? 4.178 -9.014 -3.903 1.00 98.19 89 SER A N 1
ATOM 677 C CA . SER A 1 89 ? 2.815 -8.553 -4.201 1.00 98.19 89 SER A CA 1
ATOM 678 C C . SER A 1 89 ? 2.481 -7.283 -3.429 1.00 98.19 89 SER A C 1
ATOM 680 O O . SER A 1 89 ? 2.751 -7.215 -2.228 1.00 98.19 89 SER A O 1
ATOM 682 N N . ASP A 1 90 ? 1.838 -6.336 -4.106 1.00 98.69 90 ASP A N 1
ATOM 683 C CA . ASP A 1 90 ? 1.419 -5.042 -3.575 1.00 98.69 90 ASP A CA 1
ATOM 684 C C . ASP A 1 90 ? -0.075 -4.811 -3.859 1.00 98.69 90 ASP A C 1
ATOM 686 O O . ASP A 1 90 ? -0.566 -5.069 -4.961 1.00 98.69 90 ASP A O 1
ATOM 690 N N . TRP A 1 91 ? -0.805 -4.269 -2.885 1.00 98.81 91 TRP A N 1
ATOM 691 C CA . TRP A 1 91 ? -2.195 -3.837 -3.040 1.00 98.81 91 TRP A CA 1
ATOM 692 C C . TRP A 1 91 ? -2.345 -2.383 -2.598 1.00 98.81 91 TRP A C 1
ATOM 694 O O . TRP A 1 91 ? -2.189 -2.045 -1.424 1.00 98.81 91 TRP A O 1
ATOM 704 N N . TYR A 1 92 ? -2.694 -1.519 -3.543 1.00 98.75 92 TYR A N 1
ATOM 705 C CA . TYR A 1 92 ? -2.894 -0.088 -3.351 1.00 98.75 92 TYR A CA 1
ATOM 706 C C . TYR A 1 92 ? -4.391 0.219 -3.314 1.00 98.75 92 TYR A C 1
ATOM 708 O O . TYR A 1 92 ? -5.066 0.170 -4.340 1.00 98.75 92 TYR A O 1
ATOM 716 N N . ILE A 1 93 ? -4.930 0.543 -2.141 1.00 98.75 93 ILE A N 1
ATOM 717 C CA . ILE A 1 93 ? -6.367 0.763 -1.948 1.00 98.75 93 ILE A CA 1
ATOM 718 C C . ILE A 1 93 ? -6.714 2.224 -2.214 1.00 98.75 93 ILE A C 1
ATOM 720 O O . ILE A 1 93 ? -6.251 3.119 -1.501 1.00 98.75 93 ILE A O 1
ATOM 724 N N . THR A 1 94 ? -7.565 2.465 -3.208 1.00 98.62 94 THR A N 1
ATOM 725 C CA . THR A 1 94 ? -8.089 3.799 -3.531 1.00 98.62 94 THR A CA 1
ATOM 726 C C . THR A 1 94 ? -9.398 4.080 -2.808 1.00 98.62 94 THR A C 1
ATOM 728 O O . THR A 1 94 ? -9.652 5.215 -2.408 1.00 98.62 94 THR A O 1
ATOM 731 N N . GLU A 1 95 ? -10.229 3.057 -2.612 1.00 98.56 95 GLU A N 1
ATOM 732 C CA . GLU A 1 95 ? -11.557 3.210 -2.023 1.00 98.56 95 GLU A CA 1
ATOM 733 C C . GLU A 1 95 ? -11.841 2.107 -1.009 1.00 98.56 95 GLU A C 1
ATOM 735 O O . GLU A 1 95 ? -11.496 0.942 -1.214 1.00 98.56 95 GLU A O 1
ATOM 740 N N . LYS A 1 96 ? -12.485 2.473 0.097 1.00 97.31 96 LYS A N 1
ATOM 741 C CA . LYS A 1 96 ? -12.967 1.513 1.085 1.00 97.31 96 LYS A CA 1
ATOM 742 C C . LYS A 1 96 ? -14.329 0.969 0.684 1.00 97.31 96 LYS A C 1
ATOM 744 O O . LYS A 1 96 ? -15.043 1.554 -0.131 1.00 97.31 96 LYS A O 1
ATOM 749 N N . ASP A 1 97 ? -14.698 -0.122 1.333 1.00 95.44 97 ASP A N 1
ATOM 750 C CA . ASP A 1 97 ? -16.026 -0.708 1.235 1.00 95.44 97 ASP A CA 1
ATOM 751 C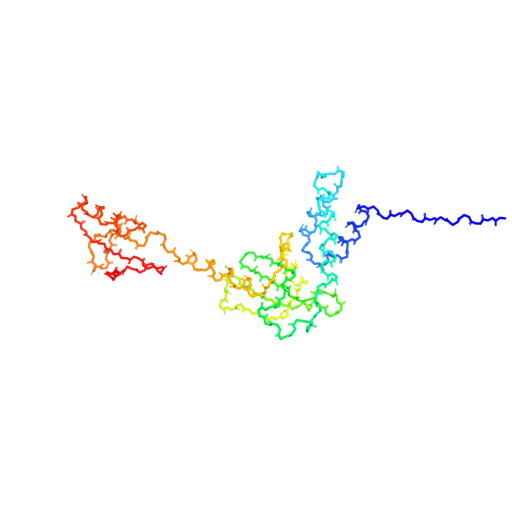 C . ASP A 1 97 ? -17.127 0.335 1.534 1.00 95.44 97 ASP A C 1
ATOM 753 O O . ASP A 1 97 ? -16.985 1.175 2.434 1.00 95.44 97 ASP A O 1
ATOM 757 N N . MET A 1 98 ? -18.238 0.288 0.789 1.00 92.44 98 MET A N 1
ATOM 758 C CA . MET A 1 98 ? -19.380 1.196 0.967 1.00 92.44 98 MET A CA 1
ATOM 759 C C . MET A 1 98 ? -19.927 1.1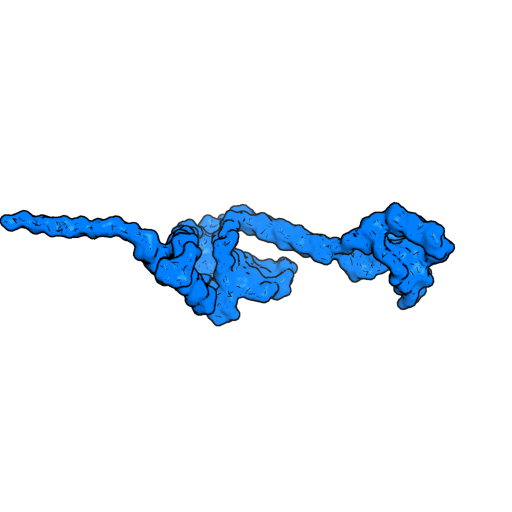96 2.400 1.00 92.44 98 MET A C 1
ATOM 761 O O . MET A 1 98 ? -20.285 2.264 2.925 1.00 92.44 98 MET A O 1
ATOM 765 N N . ASP A 1 99 ? -19.948 0.027 3.039 1.00 89.06 99 ASP A N 1
ATOM 766 C CA . ASP A 1 99 ? -20.454 -0.161 4.399 1.00 89.06 99 ASP A CA 1
ATOM 767 C C . ASP A 1 99 ? -19.360 0.028 5.464 1.00 89.06 99 ASP A C 1
ATOM 769 O O . ASP A 1 99 ? -19.616 -0.096 6.662 1.00 89.06 99 ASP A O 1
ATOM 773 N N . GLY A 1 100 ? -18.139 0.388 5.049 1.00 79.81 100 GLY A N 1
ATOM 774 C CA . GLY A 1 100 ? -16.984 0.542 5.936 1.00 79.81 100 GLY A CA 1
ATOM 775 C C . GLY A 1 100 ? -16.377 -0.786 6.401 1.00 79.81 100 GLY A C 1
ATOM 776 O O . GLY A 1 100 ? -15.583 -0.785 7.342 1.00 79.81 100 GLY A O 1
ATOM 777 N N . GLY A 1 101 ? -16.760 -1.896 5.763 1.00 90.19 101 GLY A N 1
ATOM 778 C CA . GLY A 1 101 ? -16.152 -3.213 5.928 1.00 90.19 101 GLY A CA 1
ATOM 779 C C . GLY A 1 101 ? -14.759 -3.332 5.298 1.00 90.19 101 GLY A C 1
ATOM 780 O O . GLY A 1 101 ? -14.156 -2.360 4.840 1.00 90.19 101 GLY A O 1
ATOM 781 N N . ILE A 1 102 ? -14.247 -4.559 5.296 1.00 96.06 102 ILE A N 1
ATOM 782 C CA . ILE A 1 102 ? -12.933 -4.940 4.752 1.00 96.06 102 ILE A CA 1
ATOM 783 C C . ILE A 1 102 ? -13.050 -5.978 3.627 1.00 96.06 102 ILE A C 1
ATOM 785 O O . ILE A 1 102 ? -12.049 -6.527 3.168 1.00 96.06 102 ILE A O 1
ATOM 789 N N . GLU A 1 103 ? -14.271 -6.296 3.212 1.00 96.75 103 GLU A N 1
ATOM 790 C CA . GLU A 1 103 ? -14.577 -7.381 2.294 1.00 96.75 103 GLU A CA 1
ATOM 791 C C . GLU A 1 103 ? -14.505 -6.938 0.829 1.00 96.75 103 GLU A C 1
ATOM 793 O O . GLU A 1 103 ? -14.069 -7.728 -0.008 1.00 96.75 103 GLU A O 1
ATOM 798 N N . GLN A 1 104 ? -14.909 -5.700 0.518 1.00 96.31 104 GLN A N 1
ATOM 799 C CA . GLN A 1 104 ? -14.989 -5.188 -0.854 1.00 96.31 104 GLN A CA 1
ATOM 800 C C . GLN A 1 104 ? -14.391 -3.781 -0.996 1.00 96.31 104 GLN A C 1
ATOM 802 O O . GLN A 1 104 ? -15.048 -2.844 -1.453 1.00 96.31 104 GLN A O 1
ATOM 807 N N . ALA A 1 105 ? -13.116 -3.621 -0.634 1.00 98.00 105 ALA A N 1
ATOM 808 C CA . ALA A 1 105 ? -12.366 -2.424 -1.009 1.00 98.00 105 ALA A CA 1
ATOM 809 C C . ALA A 1 105 ? -12.102 -2.408 -2.528 1.00 98.00 105 ALA A C 1
ATOM 811 O O . ALA A 1 105 ? -12.205 -3.442 -3.188 1.00 98.00 105 ALA A O 1
ATOM 812 N N . PHE A 1 106 ? -11.745 -1.257 -3.094 1.00 98.50 106 PHE A N 1
ATOM 813 C CA . PHE A 1 106 ? -11.352 -1.134 -4.501 1.00 98.50 106 PHE A CA 1
ATOM 814 C C . PHE A 1 106 ? -9.949 -0.537 -4.608 1.00 98.50 106 PHE A C 1
ATOM 816 O O . PHE A 1 106 ? -9.584 0.374 -3.853 1.00 98.50 106 PHE A O 1
ATOM 823 N N . GLY A 1 107 ? -9.142 -1.062 -5.525 1.00 98.25 107 GLY A N 1
ATOM 824 C CA . GLY A 1 107 ? -7.757 -0.639 -5.652 1.00 98.25 107 GLY A CA 1
ATOM 825 C C . GLY A 1 107 ? -6.996 -1.327 -6.772 1.00 98.25 107 GLY A C 1
ATOM 826 O O . GLY A 1 107 ? -7.572 -2.031 -7.595 1.00 98.25 107 GLY A O 1
ATOM 827 N N . TYR A 1 108 ? -5.690 -1.083 -6.796 1.00 98.62 108 TYR A N 1
ATOM 828 C CA . TYR A 1 108 ? -4.744 -1.590 -7.782 1.00 98.62 108 TYR A CA 1
ATOM 829 C C . TYR A 1 108 ? -3.901 -2.706 -7.167 1.00 98.62 108 TYR A C 1
ATOM 831 O O . TYR A 1 108 ? -3.259 -2.492 -6.137 1.00 98.62 108 TYR A O 1
ATOM 839 N N . ALA A 1 109 ? -3.919 -3.884 -7.781 1.00 98.44 109 ALA A N 1
ATOM 840 C CA . ALA A 1 109 ? -3.202 -5.062 -7.321 1.00 98.44 109 ALA A CA 1
ATOM 841 C C . ALA A 1 109 ? -2.063 -5.405 -8.283 1.00 98.44 109 ALA A C 1
ATOM 843 O O . ALA A 1 109 ? -2.258 -5.460 -9.496 1.00 98.44 109 ALA A O 1
ATOM 844 N N . ILE A 1 110 ? -0.893 -5.675 -7.714 1.00 98.19 110 ILE A N 1
ATOM 845 C CA . ILE A 1 110 ? 0.288 -6.190 -8.402 1.00 98.19 110 ILE A CA 1
ATOM 846 C C . ILE A 1 110 ? 0.638 -7.503 -7.718 1.00 98.19 110 ILE A C 1
ATOM 848 O O . ILE A 1 110 ? 0.844 -7.535 -6.506 1.00 98.19 110 ILE A O 1
ATOM 852 N N . LEU A 1 111 ? 0.696 -8.597 -8.469 1.00 96.94 111 LEU A 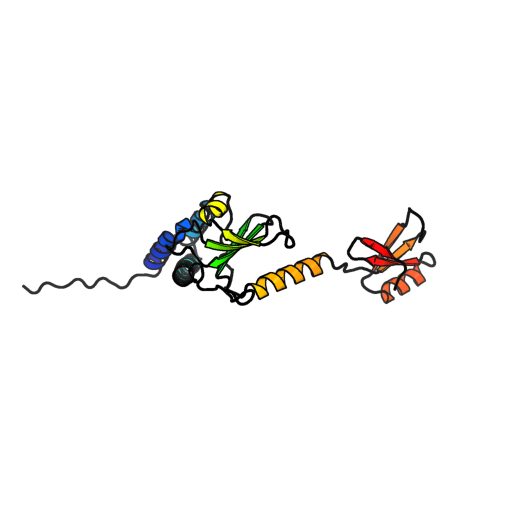N 1
ATOM 853 C CA . LEU A 1 111 ? 0.975 -9.916 -7.907 1.00 96.94 111 LEU A CA 1
ATOM 854 C C . LEU A 1 111 ? 2.350 -10.389 -8.360 1.00 96.94 111 LEU A C 1
ATOM 856 O O . LEU A 1 111 ? 2.661 -10.354 -9.544 1.00 96.94 111 LEU A O 1
ATOM 860 N N . ASN A 1 112 ? 3.163 -10.868 -7.417 1.00 94.88 112 ASN A N 1
ATOM 861 C CA . ASN A 1 112 ? 4.509 -11.397 -7.682 1.00 94.88 112 ASN A CA 1
ATOM 862 C C . ASN A 1 112 ? 5.430 -10.444 -8.471 1.00 94.88 112 ASN A C 1
ATOM 864 O O . ASN A 1 112 ? 6.314 -10.900 -9.190 1.00 94.88 112 ASN A O 1
ATOM 868 N N . GLY A 1 113 ? 5.229 -9.137 -8.330 1.00 92.56 113 GLY A N 1
ATOM 869 C CA . GLY A 1 113 ? 6.011 -8.106 -8.998 1.00 92.56 113 GLY A CA 1
ATOM 870 C C . GLY A 1 113 ? 5.677 -7.925 -10.476 1.00 92.56 113 GLY A C 1
ATOM 871 O O . GLY A 1 113 ? 6.385 -7.180 -11.138 1.00 92.56 113 GLY A O 1
ATOM 872 N N . ASP A 1 114 ? 4.626 -8.569 -10.986 1.00 93.19 114 ASP A N 1
ATOM 873 C CA . ASP A 1 114 ? 4.230 -8.502 -12.391 1.00 93.19 114 ASP A CA 1
ATOM 874 C C . ASP A 1 114 ? 3.375 -7.250 -12.665 1.00 93.19 114 ASP A C 1
ATOM 876 O O . ASP A 1 114 ? 2.159 -7.247 -12.453 1.00 93.19 114 ASP A O 1
ATOM 880 N N . ASP A 1 115 ? 4.022 -6.168 -13.113 1.00 93.06 115 ASP A N 1
ATOM 881 C CA . ASP A 1 115 ? 3.343 -4.933 -13.532 1.00 93.06 115 ASP A CA 1
ATOM 882 C C . ASP A 1 115 ? 2.510 -5.099 -14.808 1.00 93.06 115 ASP A C 1
ATOM 884 O O . ASP A 1 115 ? 1.553 -4.347 -15.004 1.00 93.06 115 ASP A O 1
ATOM 888 N N . GLU A 1 116 ? 2.848 -6.046 -15.690 1.00 91.38 116 GLU A N 1
ATOM 889 C CA . GLU A 1 116 ? 2.121 -6.245 -16.949 1.00 91.38 116 GLU A CA 1
ATOM 890 C C . GLU A 1 116 ? 0.729 -6.830 -16.693 1.00 91.38 116 GLU A C 1
ATOM 892 O O . GLU A 1 116 ? -0.233 -6.487 -17.387 1.00 91.38 116 GLU A O 1
ATOM 897 N N . CYS A 1 117 ? 0.619 -7.678 -15.667 1.00 93.69 117 CYS A N 1
ATOM 898 C CA . CYS A 1 117 ? -0.636 -8.273 -15.213 1.00 93.69 117 CYS A CA 1
ATOM 899 C C . CYS A 1 117 ? -1.317 -7.495 -14.075 1.00 93.69 117 CYS A C 1
ATOM 901 O O . CYS A 1 117 ? -2.301 -7.981 -13.513 1.00 93.69 117 CYS A O 1
ATOM 903 N N . ALA A 1 118 ? -0.817 -6.314 -13.710 1.00 96.56 118 ALA A N 1
ATOM 904 C CA . ALA A 1 118 ? -1.400 -5.528 -12.635 1.00 96.56 118 ALA A CA 1
ATOM 905 C C . ALA A 1 118 ? -2.769 -4.944 -13.026 1.00 96.56 118 ALA A C 1
ATOM 907 O O . ALA A 1 118 ? -2.963 -4.413 -14.124 1.00 96.56 118 ALA A O 1
ATOM 908 N N . GLU A 1 119 ? -3.736 -5.004 -12.109 1.00 96.75 119 GLU A N 1
ATOM 909 C CA . GLU A 1 119 ? -5.136 -4.695 -12.410 1.00 96.75 119 GLU A CA 1
ATOM 910 C C . GLU A 1 119 ? -5.822 -3.842 -11.339 1.00 96.75 119 GLU A C 1
ATOM 912 O O . GLU A 1 119 ? -5.473 -3.868 -10.160 1.00 96.75 119 GLU A O 1
ATOM 917 N N . LEU A 1 120 ? -6.820 -3.062 -11.769 1.00 97.81 120 LEU A N 1
ATOM 918 C CA . LEU A 1 120 ? -7.759 -2.384 -10.875 1.00 97.81 120 LEU A CA 1
ATOM 919 C C . LEU A 1 120 ? -8.965 -3.290 -10.636 1.00 97.81 120 LEU A C 1
ATOM 921 O O . LEU A 1 120 ? -9.595 -3.745 -11.592 1.00 97.81 120 LEU A O 1
ATOM 925 N N . GLY A 1 121 ? -9.328 -3.497 -9.377 1.00 97.44 121 GLY A N 1
ATOM 926 C CA . GLY A 1 121 ? -10.438 -4.369 -9.034 1.00 97.44 121 GLY A CA 1
ATOM 927 C C . GLY A 1 121 ? -10.822 -4.326 -7.564 1.00 97.44 121 GLY A C 1
ATOM 928 O O . GLY A 1 121 ? -10.276 -3.567 -6.760 1.00 97.44 121 GLY A O 1
ATOM 929 N N . TYR A 1 122 ? -11.797 -5.167 -7.225 1.00 97.94 122 TYR A N 1
ATOM 930 C CA . TYR A 1 122 ? -12.187 -5.382 -5.839 1.00 97.94 122 TYR A CA 1
ATOM 931 C C . TYR A 1 122 ? -11.127 -6.196 -5.105 1.00 97.94 122 TYR A C 1
ATOM 933 O O . TYR A 1 122 ? -10.663 -7.222 -5.599 1.00 97.94 122 TYR A O 1
ATOM 941 N N . ILE A 1 123 ? -10.786 -5.747 -3.904 1.00 98.31 123 ILE A N 1
ATOM 942 C CA . ILE A 1 123 ? -9.778 -6.346 -3.041 1.00 98.31 123 ILE A CA 1
ATOM 943 C C . ILE A 1 123 ? -10.426 -6.631 -1.689 1.00 98.31 123 ILE A C 1
ATOM 945 O O . ILE A 1 123 ? -10.937 -5.731 -1.018 1.00 98.31 123 ILE A O 1
ATOM 949 N N . SER A 1 124 ? -10.366 -7.892 -1.265 1.00 98.31 124 SER A N 1
ATOM 950 C CA . SER A 1 124 ? -10.727 -8.272 0.096 1.00 98.31 124 SER A CA 1
ATOM 951 C C . SER A 1 124 ? -9.533 -8.035 1.018 1.00 98.31 124 SER A C 1
ATOM 953 O O . SER A 1 124 ? -8.582 -8.818 1.047 1.00 98.31 124 SER A O 1
ATOM 955 N N . ILE A 1 125 ? -9.585 -6.953 1.802 1.00 98.50 125 ILE A N 1
ATOM 956 C CA . ILE A 1 125 ? -8.590 -6.669 2.848 1.00 98.50 125 ILE A CA 1
ATOM 957 C C . ILE A 1 125 ? -8.588 -7.809 3.879 1.00 98.50 125 ILE A C 1
ATOM 959 O O . ILE A 1 125 ? -7.528 -8.207 4.366 1.00 98.50 125 ILE A O 1
ATOM 963 N N . GLN A 1 126 ? -9.760 -8.386 4.167 1.00 98.31 126 GLN A N 1
ATOM 964 C CA . GLN A 1 126 ? -9.882 -9.573 5.016 1.00 98.31 126 GLN A CA 1
ATOM 965 C C . GLN A 1 126 ? -9.039 -10.742 4.502 1.00 98.31 126 GLN A C 1
ATOM 967 O O . GLN A 1 126 ? -8.334 -11.379 5.283 1.00 98.31 126 GLN A O 1
ATOM 972 N N . GLU A 1 127 ? -9.114 -11.032 3.204 1.00 98.31 127 GLU A N 1
ATOM 973 C CA . GLU A 1 127 ? -8.395 -12.147 2.597 1.00 98.31 127 GLU A CA 1
ATOM 974 C C . GLU A 1 127 ? -6.882 -11.916 2.619 1.00 98.31 127 GLU A C 1
ATOM 976 O O . GLU A 1 127 ? -6.143 -12.741 3.160 1.00 98.31 127 GLU A O 1
ATOM 981 N N . ILE A 1 128 ? -6.408 -10.776 2.105 1.00 98.50 128 ILE A N 1
ATOM 982 C CA . ILE A 1 128 ? -4.963 -10.517 2.002 1.00 98.50 128 ILE A CA 1
ATOM 983 C C . ILE A 1 128 ? -4.300 -10.473 3.386 1.00 98.50 128 ILE A C 1
ATOM 985 O O . ILE A 1 128 ? -3.222 -11.036 3.580 1.00 98.50 128 ILE A O 1
ATOM 989 N N . THR A 1 129 ? -4.963 -9.888 4.390 1.00 98.50 129 THR A N 1
ATOM 990 C CA . THR A 1 129 ? -4.435 -9.840 5.763 1.00 98.50 129 THR A CA 1
ATOM 991 C C . THR A 1 129 ? -4.484 -11.209 6.444 1.00 98.50 129 THR A C 1
ATOM 993 O O . THR A 1 129 ? -3.586 -11.530 7.227 1.00 98.50 129 THR A O 1
ATOM 996 N N . ALA A 1 130 ? -5.465 -12.061 6.122 1.00 98.25 130 ALA A N 1
ATOM 997 C CA . ALA A 1 130 ? -5.496 -13.450 6.581 1.00 98.25 130 ALA A CA 1
ATOM 998 C C . ALA A 1 130 ? -4.336 -14.282 6.008 1.00 98.25 130 ALA A C 1
ATOM 1000 O O . ALA A 1 130 ? -3.816 -15.155 6.706 1.00 98.25 130 ALA A O 1
ATOM 1001 N N . TYR A 1 131 ? -3.888 -13.972 4.786 1.00 97.56 131 TYR A N 1
ATOM 1002 C CA . TYR A 1 131 ? -2.702 -14.571 4.163 1.00 97.56 131 TYR A CA 1
ATOM 1003 C C . TYR A 1 131 ? -1.377 -13.893 4.539 1.00 97.56 131 TYR A C 1
ATOM 1005 O O . TYR A 1 131 ? -0.316 -14.345 4.116 1.00 97.56 131 TYR A O 1
ATOM 1013 N N . GLY A 1 132 ? -1.416 -12.876 5.403 1.00 97.94 132 GLY A N 1
ATOM 1014 C CA . GLY A 1 132 ? -0.226 -12.285 6.007 1.00 97.94 132 GLY A CA 1
ATOM 1015 C C . GLY A 1 132 ? 0.253 -10.987 5.369 1.00 97.94 132 GLY A C 1
ATOM 1016 O O . GLY A 1 132 ? 1.314 -10.516 5.764 1.00 97.94 132 GLY A O 1
ATOM 1017 N N . ALA A 1 133 ? -0.508 -10.383 4.450 1.00 98.69 133 ALA A N 1
ATOM 1018 C CA . ALA A 1 133 ? -0.181 -9.052 3.951 1.00 98.69 133 ALA A CA 1
ATOM 1019 C C . ALA A 1 133 ? -0.120 -8.037 5.099 1.00 98.69 133 ALA A C 1
ATOM 1021 O O . ALA A 1 133 ? -0.956 -8.042 6.013 1.00 98.69 133 ALA A O 1
ATOM 1022 N N . GLU A 1 134 ? 0.905 -7.193 5.075 1.00 98.75 134 GLU A N 1
ATOM 1023 C CA . GLU A 1 134 ? 1.131 -6.152 6.073 1.00 98.75 134 GLU A CA 1
ATOM 1024 C C . GLU A 1 134 ? 0.622 -4.812 5.551 1.00 98.75 134 GLU A C 1
ATOM 1026 O O . GLU A 1 134 ? 0.819 -4.491 4.383 1.00 98.75 134 GLU A O 1
ATOM 1031 N N . LEU A 1 135 ? -0.021 -4.022 6.413 1.00 98.75 135 LEU A N 1
ATOM 1032 C CA . LEU A 1 135 ? -0.392 -2.642 6.103 1.00 98.75 135 LEU A CA 1
ATOM 1033 C C . LEU A 1 135 ? 0.833 -1.735 6.256 1.00 98.75 135 LEU A C 1
ATOM 1035 O O . LEU A 1 135 ? 1.418 -1.656 7.335 1.00 98.75 135 LEU A O 1
ATOM 1039 N N . ASP A 1 136 ? 1.210 -1.013 5.212 1.00 98.50 136 ASP A N 1
ATOM 1040 C CA . ASP A 1 136 ? 2.351 -0.106 5.244 1.00 98.50 136 ASP A CA 1
ATOM 1041 C C . ASP A 1 136 ? 2.056 1.135 6.104 1.00 98.50 136 ASP A C 1
ATOM 1043 O O . ASP A 1 136 ? 1.342 2.061 5.713 1.00 98.50 136 ASP A O 1
ATOM 1047 N N . LEU A 1 137 ? 2.642 1.167 7.304 1.00 97.81 137 LEU A N 1
ATOM 1048 C CA . LEU A 1 137 ? 2.518 2.294 8.226 1.00 97.81 137 LEU A CA 1
ATOM 1049 C C . LEU A 1 137 ? 3.312 3.525 7.767 1.00 97.81 137 LEU A C 1
ATOM 1051 O O . LEU A 1 137 ? 3.106 4.606 8.306 1.00 97.81 137 LEU A O 1
ATOM 1055 N N . HIS A 1 138 ? 4.206 3.432 6.793 1.00 96.50 138 HIS A N 1
ATOM 1056 C CA . HIS A 1 138 ? 4.958 4.581 6.283 1.00 96.50 138 HIS A CA 1
ATOM 1057 C C . HIS A 1 138 ? 4.399 5.121 4.966 1.00 96.50 138 HIS A C 1
ATOM 1059 O O . HIS A 1 138 ? 4.836 6.179 4.504 1.00 96.50 138 HIS A O 1
ATOM 1065 N N . PHE A 1 139 ? 3.383 4.460 4.412 1.00 98.06 139 PHE A N 1
ATOM 1066 C CA . PHE A 1 139 ? 2.708 4.916 3.213 1.00 98.06 139 PHE A CA 1
ATOM 1067 C C . PHE A 1 139 ? 2.078 6.299 3.407 1.00 98.06 139 PHE A C 1
ATOM 1069 O O . PHE A 1 139 ? 1.411 6.581 4.406 1.00 98.06 139 PHE A O 1
ATOM 1076 N N . THR A 1 140 ? 2.296 7.166 2.421 1.00 97.50 140 THR A N 1
ATOM 1077 C CA . THR A 1 140 ? 1.677 8.491 2.341 1.00 97.50 140 THR A CA 1
ATOM 1078 C C . THR A 1 140 ? 0.744 8.504 1.137 1.00 97.50 140 THR A C 1
ATOM 1080 O O . THR A 1 140 ? 1.207 8.169 0.042 1.00 97.50 140 THR A O 1
ATOM 1083 N N . PRO A 1 141 ? -0.534 8.899 1.306 1.00 98.56 141 PRO A N 1
ATOM 1084 C CA . PRO A 1 141 ? -1.470 8.961 0.198 1.00 98.56 141 PRO A CA 1
ATOM 1085 C C . PRO A 1 141 ? -0.929 9.770 -0.979 1.00 98.56 141 PRO A C 1
ATOM 1087 O O . PRO A 1 141 ? -0.415 10.877 -0.810 1.00 98.56 141 PRO A O 1
ATOM 1090 N N . CYS A 1 142 ? -1.045 9.198 -2.168 1.00 98.56 142 CYS A N 1
ATOM 1091 C CA . CYS A 1 142 ? -0.586 9.786 -3.421 1.00 98.56 142 CYS A CA 1
ATOM 1092 C C . CYS A 1 142 ? -1.473 9.303 -4.569 1.00 98.56 142 CYS A C 1
ATOM 1094 O O . CYS A 1 142 ? -2.338 8.445 -4.385 1.00 98.56 142 CYS A O 1
ATOM 1096 N N . THR A 1 143 ? -1.308 9.887 -5.747 1.00 98.75 143 THR A N 1
ATOM 1097 C CA . THR A 1 143 ? -2.093 9.501 -6.920 1.00 98.75 143 THR A CA 1
ATOM 1098 C C . THR A 1 143 ? -1.695 8.112 -7.420 1.00 98.75 143 THR A C 1
ATOM 1100 O O . THR A 1 143 ? -0.536 7.698 -7.332 1.00 98.75 143 THR A O 1
ATOM 1103 N N . LEU A 1 144 ? -2.646 7.393 -8.011 1.00 98.50 144 LEU A N 1
ATOM 1104 C CA . LEU A 1 144 ? -2.384 6.121 -8.678 1.00 98.50 144 LEU A CA 1
ATOM 1105 C C . LEU A 1 144 ? -1.346 6.285 -9.803 1.00 98.50 144 LEU A C 1
ATOM 1107 O O . LEU A 1 144 ? -0.489 5.421 -9.992 1.00 98.50 144 LEU A O 1
ATOM 1111 N N . GLY A 1 145 ? -1.373 7.419 -10.507 1.00 98.19 145 GLY A N 1
ATOM 1112 C CA . GLY A 1 145 ? -0.373 7.778 -11.509 1.00 98.19 145 GLY A CA 1
ATOM 1113 C C . GLY A 1 145 ? 1.048 7.855 -10.945 1.00 98.19 145 GLY A C 1
ATOM 1114 O O . GLY A 1 145 ? 1.977 7.359 -11.581 1.00 98.19 145 GLY A O 1
ATOM 1115 N N . GLU A 1 146 ? 1.234 8.409 -9.741 1.00 98.44 146 GLU A N 1
ATOM 1116 C CA . GLU A 1 146 ? 2.541 8.441 -9.068 1.00 98.44 146 GLU A CA 1
ATOM 1117 C C . GLU A 1 146 ? 3.046 7.037 -8.723 1.00 98.44 146 GLU A C 1
ATOM 1119 O O . GLU A 1 146 ? 4.231 6.761 -8.912 1.00 98.44 146 GLU A O 1
ATOM 1124 N N . ILE A 1 147 ? 2.166 6.138 -8.270 1.00 98.00 147 ILE A N 1
ATOM 1125 C CA . ILE A 1 147 ? 2.521 4.733 -8.013 1.00 98.00 147 ILE A CA 1
ATOM 1126 C C . ILE A 1 147 ? 2.995 4.056 -9.303 1.00 98.00 147 ILE A C 1
ATOM 1128 O O . ILE A 1 147 ? 4.113 3.543 -9.360 1.00 98.00 147 ILE A O 1
ATOM 1132 N N . LYS A 1 148 ? 2.197 4.132 -10.373 1.00 96.94 148 LYS A N 1
ATOM 1133 C CA . LYS A 1 148 ? 2.538 3.540 -11.678 1.00 96.94 148 LYS A CA 1
ATOM 1134 C C . LYS A 1 148 ? 3.804 4.138 -12.294 1.00 96.94 148 LYS A C 1
ATOM 1136 O O . LYS A 1 148 ? 4.521 3.455 -13.023 1.00 96.94 148 LYS A O 1
ATOM 1141 N N . ALA A 1 149 ? 4.069 5.423 -12.061 1.00 95.81 149 ALA A N 1
ATOM 1142 C CA . ALA A 1 149 ? 5.286 6.076 -12.532 1.00 95.81 149 ALA A CA 1
ATOM 1143 C C . ALA A 1 149 ? 6.524 5.585 -11.768 1.00 95.81 149 ALA A C 1
ATOM 1145 O O . ALA A 1 149 ? 7.549 5.330 -12.395 1.00 95.81 149 ALA A O 1
ATOM 1146 N N . LYS A 1 150 ? 6.425 5.422 -10.441 1.00 93.88 150 LYS A N 1
ATOM 1147 C CA . LYS A 1 150 ? 7.509 4.878 -9.611 1.00 93.88 150 LYS A CA 1
ATOM 1148 C C . LYS A 1 150 ? 7.844 3.435 -9.983 1.00 93.88 150 LYS A C 1
ATOM 1150 O O . LYS A 1 150 ? 9.022 3.137 -10.129 1.00 93.88 150 LYS A O 1
ATOM 1155 N N . ARG A 1 151 ? 6.830 2.586 -10.195 1.00 91.38 151 ARG A N 1
ATOM 1156 C CA . ARG A 1 151 ? 7.003 1.193 -10.652 1.00 91.38 151 ARG A CA 1
ATOM 1157 C C . ARG A 1 151 ? 7.769 1.131 -11.976 1.00 91.38 151 ARG A C 1
ATOM 1159 O O . ARG A 1 151 ? 8.881 0.630 -12.001 1.00 91.38 151 ARG A O 1
ATOM 1166 N N . ARG A 1 152 ? 7.295 1.843 -13.008 1.00 88.88 152 ARG A N 1
ATOM 1167 C CA . ARG A 1 152 ? 8.006 1.931 -14.301 1.00 88.88 152 ARG A CA 1
ATOM 1168 C C . ARG A 1 152 ? 9.449 2.426 -14.196 1.00 88.88 152 ARG A C 1
ATOM 1170 O O . ARG A 1 152 ? 10.290 2.009 -14.984 1.00 88.88 152 ARG A O 1
ATOM 1177 N N . GLN A 1 153 ? 9.732 3.369 -13.296 1.00 85.50 153 GLN A N 1
ATOM 1178 C CA . GLN A 1 153 ? 11.102 3.849 -13.083 1.00 85.50 153 GLN A CA 1
ATOM 1179 C C . GLN A 1 153 ? 11.977 2.788 -12.414 1.00 85.50 153 GLN A C 1
ATOM 1181 O O . GLN A 1 153 ? 13.146 2.680 -12.771 1.00 85.50 153 GLN A O 1
ATOM 1186 N N . ALA A 1 154 ? 11.426 2.022 -11.470 1.00 81.50 154 ALA A N 1
ATOM 1187 C CA . ALA A 1 154 ? 12.121 0.902 -10.851 1.00 81.50 154 ALA A CA 1
ATOM 1188 C C . ALA A 1 154 ? 12.429 -0.188 -11.888 1.00 81.50 154 ALA A C 1
ATOM 1190 O O . ALA A 1 154 ? 13.588 -0.569 -12.002 1.00 81.50 154 ALA A O 1
ATOM 1191 N N . ASP A 1 155 ? 11.462 -0.568 -12.728 1.00 78.19 155 ASP A N 1
ATOM 1192 C CA . ASP A 1 155 ? 11.667 -1.577 -13.780 1.00 78.19 155 ASP A CA 1
ATOM 1193 C C . ASP A 1 155 ? 12.759 -1.153 -14.772 1.00 78.19 155 ASP A C 1
ATOM 1195 O O . ASP A 1 155 ? 13.629 -1.935 -15.146 1.00 78.19 155 ASP A O 1
ATOM 1199 N N . GLN A 1 156 ? 12.757 0.123 -15.176 1.00 74.88 156 GLN A N 1
ATOM 1200 C CA . GLN A 1 156 ? 13.797 0.676 -16.050 1.00 74.88 156 GLN A CA 1
ATOM 1201 C C . GLN A 1 156 ? 15.166 0.722 -15.366 1.00 74.88 156 GLN A C 1
ATOM 1203 O O . GLN A 1 156 ? 16.182 0.512 -16.023 1.00 74.88 156 GLN A O 1
ATOM 1208 N N . ALA A 1 157 ? 15.209 1.012 -14.064 1.00 71.56 157 ALA A N 1
ATOM 1209 C CA . ALA A 1 157 ? 16.449 1.013 -13.299 1.00 71.56 157 ALA A CA 1
ATOM 1210 C C . ALA A 1 157 ? 17.003 -0.405 -13.090 1.00 71.56 157 ALA A C 1
ATOM 1212 O O . ALA A 1 157 ? 18.220 -0.567 -13.081 1.00 71.56 157 ALA A O 1
ATOM 1213 N N . GLU A 1 158 ? 16.139 -1.412 -12.948 1.00 71.94 158 GLU A N 1
ATOM 1214 C CA . GLU A 1 158 ? 16.537 -2.823 -12.875 1.00 71.94 158 GLU A CA 1
ATOM 1215 C C . GLU A 1 158 ? 16.995 -3.369 -14.230 1.00 71.94 158 GLU A C 1
ATOM 1217 O O . GLU A 1 158 ? 17.946 -4.146 -14.281 1.00 71.94 158 GLU A O 1
ATOM 1222 N N . ALA A 1 159 ? 16.369 -2.933 -15.327 1.00 73.31 159 ALA A N 1
ATOM 1223 C CA . ALA A 1 159 ? 16.806 -3.282 -16.675 1.00 73.31 159 ALA A CA 1
ATOM 1224 C C . ALA A 1 159 ? 18.149 -2.627 -17.040 1.00 73.31 159 ALA A C 1
ATOM 1226 O O . ALA A 1 159 ? 18.938 -3.210 -17.776 1.00 73.31 159 ALA A O 1
ATOM 1227 N N . PHE A 1 160 ? 18.432 -1.429 -16.523 1.00 75.75 160 PHE A N 1
ATOM 1228 C CA . PHE A 1 160 ? 19.617 -0.663 -16.897 1.00 75.75 160 PHE A CA 1
ATOM 1229 C C . PHE A 1 160 ? 20.928 -1.376 -16.535 1.00 75.75 160 PHE A C 1
ATOM 1231 O O . PHE A 1 160 ? 21.255 -1.566 -15.361 1.00 75.75 160 PHE A O 1
ATOM 1238 N N . ASN A 1 161 ? 21.752 -1.666 -17.546 1.00 79.56 161 ASN A N 1
ATOM 1239 C CA . ASN A 1 161 ? 23.118 -2.132 -17.335 1.00 79.56 161 ASN A CA 1
ATOM 1240 C C . ASN A 1 161 ? 24.066 -0.960 -16.998 1.00 79.56 161 ASN A C 1
ATOM 1242 O O . ASN A 1 161 ? 24.385 -0.164 -17.887 1.00 79.56 161 ASN A O 1
ATOM 1246 N N . PRO A 1 162 ? 24.604 -0.859 -15.762 1.00 83.00 162 PRO A N 1
ATOM 1247 C CA . PRO A 1 162 ? 25.491 0.242 -15.385 1.00 83.00 162 PRO A CA 1
ATOM 1248 C C . PRO A 1 162 ? 26.861 0.184 -16.067 1.00 83.00 162 PRO A C 1
ATOM 1250 O O . PRO A 1 162 ? 27.536 1.209 -16.143 1.00 83.00 162 PRO A O 1
ATOM 1253 N N . ASN A 1 163 ? 27.260 -0.986 -16.580 1.00 90.19 163 ASN A N 1
ATOM 1254 C CA . ASN A 1 163 ? 28.509 -1.201 -17.305 1.00 90.19 163 ASN A CA 1
ATOM 1255 C C . ASN A 1 163 ? 28.216 -1.820 -18.682 1.00 90.19 163 ASN A C 1
ATOM 1257 O O . ASN A 1 163 ? 28.497 -3.005 -18.912 1.00 90.19 163 ASN A O 1
ATOM 1261 N N . PRO A 1 164 ? 27.616 -1.045 -19.604 1.00 92.06 164 PRO A N 1
ATOM 1262 C CA . PRO A 1 164 ? 27.156 -1.575 -20.878 1.00 92.06 164 PRO A CA 1
ATOM 1263 C C . PRO A 1 164 ? 28.310 -1.819 -21.854 1.00 92.06 164 PRO A C 1
ATOM 1265 O O . PRO A 1 164 ? 28.093 -2.426 -22.892 1.00 92.06 164 PRO A O 1
ATOM 1268 N N . TRP A 1 165 ? 29.530 -1.357 -21.578 1.00 93.19 165 TRP A N 1
ATOM 1269 C CA . TRP A 1 165 ? 30.665 -1.536 -22.482 1.00 93.19 165 TRP A CA 1
ATOM 1270 C C . TRP A 1 165 ? 31.545 -2.676 -22.010 1.00 93.19 165 TRP A C 1
ATOM 1272 O O . TRP A 1 165 ? 32.022 -2.651 -20.883 1.00 93.19 165 TRP A O 1
ATOM 1282 N N . VAL A 1 166 ? 31.794 -3.654 -22.872 1.00 92.12 166 VAL A N 1
ATOM 1283 C CA . VAL A 1 166 ? 32.614 -4.819 -22.538 1.00 92.12 166 VAL A CA 1
ATOM 1284 C C . VAL A 1 166 ? 33.806 -4.930 -23.475 1.00 92.12 166 VAL A C 1
ATOM 1286 O O . VAL A 1 166 ? 33.678 -4.700 -24.678 1.00 92.12 166 VAL A O 1
ATOM 1289 N N . LEU A 1 167 ? 34.971 -5.270 -22.923 1.00 92.25 167 LEU A N 1
ATOM 1290 C CA . LEU A 1 167 ? 36.119 -5.736 -23.698 1.00 92.25 167 LEU A CA 1
ATOM 1291 C C . LEU A 1 167 ? 36.010 -7.254 -23.833 1.00 92.25 167 LEU A C 1
ATOM 1293 O O . LEU A 1 167 ? 35.902 -7.955 -22.828 1.00 92.25 167 LEU A O 1
ATOM 1297 N N . VAL A 1 168 ? 36.035 -7.741 -25.066 1.00 90.00 168 VAL A N 1
ATOM 1298 C CA . VAL A 1 168 ? 35.748 -9.128 -25.426 1.00 90.00 168 VAL A CA 1
ATOM 1299 C C . VAL A 1 168 ? 36.904 -9.702 -26.237 1.00 90.00 168 VAL A C 1
ATOM 1301 O O . VAL A 1 168 ? 37.426 -9.043 -27.142 1.00 90.00 168 VAL A O 1
ATOM 1304 N N . ASN A 1 169 ? 37.284 -10.941 -25.937 1.00 87.31 169 ASN A N 1
ATOM 1305 C CA . ASN A 1 169 ? 38.137 -11.751 -26.803 1.00 87.31 169 ASN A CA 1
ATOM 1306 C C . ASN A 1 169 ? 37.273 -12.651 -27.699 1.00 87.31 169 ASN A C 1
ATOM 1308 O O . ASN A 1 169 ? 36.187 -13.054 -27.298 1.00 87.31 169 ASN A O 1
ATOM 1312 N N . ASN A 1 170 ? 37.771 -12.976 -28.896 1.00 81.75 170 ASN A N 1
ATOM 1313 C CA . ASN A 1 170 ? 37.066 -13.791 -29.902 1.00 81.75 170 ASN A CA 1
ATOM 1314 C C . ASN A 1 170 ? 35.673 -13.247 -30.305 1.00 81.75 170 ASN A C 1
ATOM 1316 O O . ASN A 1 170 ? 34.697 -13.989 -30.293 1.00 81.75 170 ASN A O 1
ATOM 1320 N N . PRO A 1 171 ? 35.551 -11.960 -30.681 1.00 75.69 171 PRO A N 1
ATOM 1321 C CA . PRO A 1 171 ? 34.259 -11.359 -31.020 1.00 75.69 171 PRO A CA 1
ATOM 1322 C C . PRO A 1 171 ? 33.606 -12.035 -32.242 1.00 75.69 171 PRO A C 1
ATOM 1324 O O . PRO A 1 171 ? 34.260 -12.233 -33.271 1.00 75.69 171 PRO A O 1
ATOM 1327 N N . GLY A 1 172 ? 32.302 -12.320 -32.171 1.00 67.75 172 GLY A N 1
ATOM 1328 C CA . GLY A 1 172 ? 31.527 -12.908 -33.268 1.00 67.75 172 GLY A CA 1
ATOM 1329 C C . GLY A 1 172 ? 31.675 -14.427 -33.403 1.00 67.75 172 GLY A C 1
ATOM 1330 O O . GLY A 1 172 ? 31.395 -14.969 -34.477 1.00 67.75 172 GLY A O 1
ATOM 1331 N N . GLN A 1 173 ? 32.148 -15.100 -32.353 1.00 74.25 173 GLN A N 1
ATOM 1332 C CA . GLN A 1 173 ? 32.197 -16.557 -32.227 1.00 74.25 173 GLN A CA 1
ATOM 1333 C C . GLN A 1 173 ? 31.314 -16.982 -31.052 1.00 74.25 173 GLN A C 1
ATOM 1335 O O . GLN A 1 173 ? 31.196 -16.232 -30.101 1.00 74.25 173 GLN A O 1
ATOM 1340 N N . ASP A 1 174 ? 30.748 -18.193 -31.067 1.00 69.62 174 ASP A N 1
ATOM 1341 C CA . ASP A 1 174 ? 29.831 -18.677 -30.011 1.00 69.62 174 ASP A CA 1
ATOM 1342 C C . ASP A 1 174 ? 30.452 -18.740 -28.582 1.00 69.62 174 ASP A C 1
ATOM 1344 O O . ASP A 1 174 ? 29.780 -19.152 -27.634 1.00 69.62 174 ASP A O 1
ATOM 1348 N N . ASP A 1 175 ? 31.731 -18.381 -28.425 1.00 74.00 175 ASP A N 1
ATOM 1349 C CA . ASP A 1 175 ? 32.530 -18.348 -27.199 1.00 74.00 175 ASP A CA 1
ATOM 1350 C C . ASP A 1 175 ? 33.175 -16.969 -26.930 1.00 74.00 175 ASP A C 1
ATOM 1352 O O . ASP A 1 175 ? 34.362 -16.876 -26.609 1.00 74.00 175 ASP A O 1
ATOM 1356 N N . GLU A 1 176 ? 32.404 -15.879 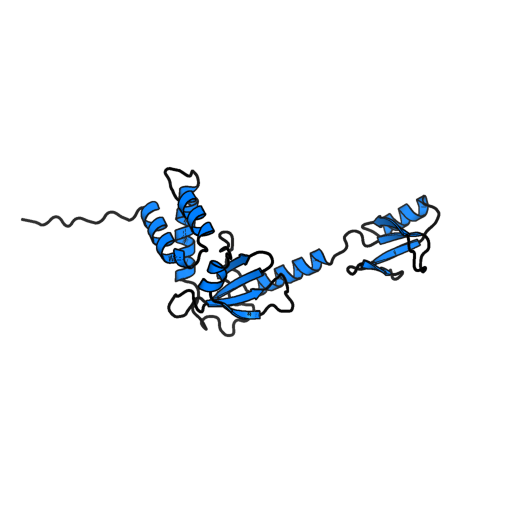-27.038 1.00 79.94 176 GLU A N 1
ATOM 1357 C CA . GLU A 1 176 ? 32.870 -14.554 -26.610 1.00 79.94 176 GLU A CA 1
ATOM 1358 C C . GLU A 1 176 ? 33.241 -14.517 -25.116 1.00 79.94 176 GLU A C 1
ATOM 1360 O O . GLU A 1 176 ? 32.387 -14.580 -24.226 1.00 79.94 176 GLU A O 1
ATOM 1365 N N . ASP A 1 177 ? 34.528 -14.313 -24.834 1.00 85.75 177 ASP A N 1
ATOM 1366 C CA . ASP A 1 177 ? 35.039 -14.185 -23.471 1.00 85.75 177 ASP A CA 1
ATOM 1367 C C . ASP A 1 177 ? 35.047 -12.711 -23.043 1.00 85.75 177 ASP A C 1
ATOM 1369 O O . ASP A 1 177 ? 35.881 -11.915 -23.493 1.00 85.75 177 ASP A O 1
ATOM 1373 N N . ILE A 1 178 ? 34.133 -12.338 -22.139 1.00 88.19 178 ILE A N 1
ATOM 1374 C CA . ILE A 1 178 ? 34.107 -11.006 -21.515 1.00 88.19 178 ILE A CA 1
ATOM 1375 C C . ILE A 1 178 ? 35.298 -10.877 -20.557 1.00 88.19 178 ILE A C 1
ATOM 1377 O O . ILE A 1 178 ? 35.382 -11.562 -19.538 1.00 88.19 178 ILE A O 1
ATOM 1381 N N . VAL A 1 179 ? 36.213 -9.962 -20.878 1.00 89.12 179 VAL A N 1
ATOM 1382 C CA . VAL A 1 179 ? 37.452 -9.720 -20.125 1.00 89.12 179 VAL A CA 1
ATOM 1383 C C . VAL A 1 179 ? 37.249 -8.666 -19.037 1.00 89.12 179 VAL A C 1
ATOM 1385 O O . VAL A 1 179 ? 37.806 -8.784 -17.946 1.00 89.12 179 VAL A O 1
ATOM 1388 N N . ALA A 1 180 ? 36.486 -7.615 -19.341 1.00 89.56 180 ALA A N 1
ATOM 1389 C CA . ALA A 1 180 ? 36.212 -6.513 -18.425 1.00 89.56 180 ALA A CA 1
ATOM 1390 C C . ALA A 1 180 ? 34.971 -5.717 -18.849 1.00 89.56 180 ALA A C 1
ATOM 1392 O O . ALA A 1 180 ? 34.683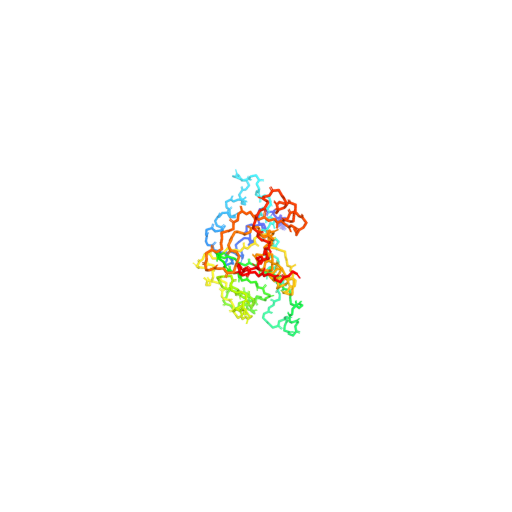 -5.598 -20.042 1.00 89.56 180 ALA A O 1
ATOM 1393 N N . ASP A 1 181 ? 34.296 -5.124 -17.866 1.00 93.81 181 ASP A N 1
ATOM 1394 C CA . ASP A 1 181 ? 33.111 -4.284 -18.035 1.00 93.81 181 ASP A CA 1
ATOM 1395 C C . ASP A 1 181 ? 33.423 -2.827 -17.667 1.00 93.81 181 ASP A C 1
ATOM 1397 O O . ASP A 1 181 ? 34.151 -2.556 -16.710 1.00 93.81 181 ASP A O 1
ATOM 1401 N N . PHE A 1 182 ? 32.836 -1.883 -18.398 1.00 92.56 182 PHE A N 1
ATOM 1402 C CA . PHE A 1 182 ? 33.086 -0.454 -18.253 1.00 92.56 182 PHE A CA 1
ATOM 1403 C C . PHE A 1 182 ? 31.782 0.351 -18.305 1.00 92.56 182 PHE A C 1
ATOM 1405 O O . PHE A 1 182 ? 30.903 0.065 -19.129 1.00 92.56 182 PHE A O 1
ATOM 1412 N N . PRO A 1 183 ? 31.666 1.414 -17.492 1.00 91.50 183 PRO A N 1
ATOM 1413 C CA . PRO A 1 183 ? 30.510 2.305 -17.514 1.00 91.50 183 PRO A CA 1
ATOM 1414 C C . PRO A 1 183 ? 30.469 3.175 -18.774 1.00 91.50 183 PRO A C 1
ATOM 1416 O O . PRO A 1 183 ? 29.397 3.591 -19.215 1.00 91.50 183 PRO A O 1
ATOM 1419 N N . THR A 1 184 ? 31.621 3.452 -19.398 1.00 92.06 184 THR A N 1
ATOM 1420 C CA . THR A 1 184 ? 31.709 4.334 -20.567 1.00 92.06 184 THR A CA 1
ATOM 1421 C C . THR A 1 184 ? 32.534 3.736 -21.705 1.00 92.06 184 THR A C 1
ATOM 1423 O O . THR A 1 184 ? 33.520 3.029 -21.491 1.00 92.06 184 THR A O 1
ATOM 1426 N N . PHE A 1 185 ? 32.171 4.083 -22.946 1.00 91.31 185 PHE A N 1
ATOM 1427 C CA . PHE A 1 185 ? 32.915 3.657 -24.135 1.00 91.31 185 PHE A CA 1
ATOM 1428 C C . PHE A 1 185 ? 34.364 4.158 -24.105 1.00 91.31 185 PHE A C 1
ATOM 1430 O O . PHE A 1 185 ? 35.280 3.469 -24.540 1.00 91.31 185 PHE A O 1
ATOM 1437 N N . ALA A 1 186 ? 34.591 5.358 -23.565 1.00 93.25 186 ALA A N 1
ATOM 1438 C CA . ALA A 1 186 ? 35.922 5.949 -23.463 1.00 93.25 186 ALA A CA 1
ATOM 1439 C C . ALA A 1 186 ? 36.853 5.145 -22.540 1.00 93.25 186 ALA A C 1
ATOM 1441 O O . ALA A 1 186 ? 38.034 4.967 -22.854 1.00 93.25 186 ALA A O 1
ATOM 1442 N N . GLU A 1 187 ? 36.324 4.634 -21.428 1.00 93.38 187 GLU A N 1
ATOM 1443 C CA . GLU A 1 187 ? 37.059 3.743 -20.528 1.00 93.38 187 GLU A CA 1
ATOM 1444 C C . GLU A 1 187 ? 37.365 2.408 -21.207 1.00 93.38 187 GLU A C 1
ATOM 1446 O O . GLU A 1 187 ? 38.525 1.994 -21.219 1.00 93.38 187 GLU A O 1
ATOM 1451 N N . ALA A 1 188 ? 36.384 1.812 -21.893 1.00 91.44 188 ALA A N 1
ATOM 1452 C CA . ALA A 1 188 ? 36.591 0.588 -22.668 1.00 91.44 188 ALA A CA 1
ATOM 1453 C C . ALA A 1 188 ? 37.661 0.760 -23.767 1.00 91.44 188 ALA A C 1
ATOM 1455 O O . ALA A 1 188 ? 38.532 -0.092 -23.936 1.00 91.44 188 ALA A O 1
ATOM 1456 N N . VAL A 1 189 ? 37.666 1.893 -24.482 1.00 92.62 189 VAL A N 1
ATOM 1457 C CA . VAL A 1 189 ? 38.693 2.231 -25.489 1.00 92.62 189 VAL A CA 1
ATOM 1458 C C . VAL A 1 189 ? 40.078 2.372 -24.865 1.00 92.62 189 VAL A C 1
ATOM 1460 O O . VAL A 1 189 ? 41.073 1.996 -25.487 1.00 92.62 189 VAL A O 1
ATOM 1463 N N . THR A 1 190 ? 40.162 2.928 -23.659 1.00 93.94 190 THR A N 1
ATOM 1464 C CA . THR A 1 190 ? 41.433 3.062 -22.940 1.00 93.94 190 THR A CA 1
ATOM 1465 C C . THR A 1 190 ? 41.963 1.687 -22.549 1.00 93.94 190 THR A C 1
ATOM 1467 O O . THR A 1 190 ? 43.095 1.359 -22.897 1.00 93.94 190 THR A O 1
ATOM 1470 N N . ALA A 1 191 ? 41.115 0.844 -21.959 1.00 91.00 191 ALA A N 1
ATOM 1471 C CA . ALA A 1 191 ? 41.472 -0.522 -21.597 1.00 91.00 191 ALA A CA 1
ATOM 1472 C C . ALA A 1 191 ? 41.865 -1.374 -22.815 1.00 91.00 191 ALA A C 1
ATOM 1474 O O . ALA A 1 191 ? 42.874 -2.073 -22.772 1.00 91.00 191 ALA A O 1
ATOM 1475 N N . LYS A 1 192 ? 41.149 -1.257 -23.944 1.00 91.69 192 LYS A N 1
ATOM 1476 C CA . LYS A 1 192 ? 41.510 -1.946 -25.196 1.00 91.69 192 LYS A CA 1
ATOM 1477 C C . LYS A 1 192 ? 42.915 -1.570 -25.675 1.00 91.69 192 LYS A C 1
ATOM 1479 O O . LYS A 1 192 ? 43.673 -2.431 -26.116 1.00 91.69 192 LYS A O 1
ATOM 1484 N N . LYS A 1 193 ? 43.285 -0.286 -25.598 1.00 91.50 193 LYS A N 1
ATOM 1485 C CA . LYS A 1 193 ? 44.633 0.171 -25.985 1.00 91.50 193 LYS A CA 1
ATOM 1486 C C . LYS A 1 193 ? 45.724 -0.433 -25.103 1.00 91.50 193 LYS A C 1
ATOM 1488 O O . LYS A 1 193 ? 46.815 -0.679 -25.605 1.00 91.50 193 LYS A O 1
ATOM 1493 N N . GLU A 1 194 ? 45.440 -0.640 -23.821 1.00 90.06 194 GLU A N 1
ATOM 1494 C CA . GLU A 1 194 ? 46.370 -1.253 -22.868 1.00 90.06 194 GLU A CA 1
ATOM 1495 C C . GLU A 1 194 ? 46.469 -2.773 -23.051 1.00 90.06 194 GLU A C 1
ATOM 1497 O O . GLU A 1 194 ? 47.567 -3.321 -22.984 1.00 90.06 194 GLU A O 1
ATOM 1502 N N . ALA A 1 195 ? 45.346 -3.441 -23.327 1.00 85.44 195 ALA A N 1
ATOM 1503 C CA . ALA A 1 195 ? 45.285 -4.881 -23.563 1.00 85.44 195 ALA A CA 1
ATOM 1504 C C . ALA A 1 195 ? 45.976 -5.304 -24.872 1.00 85.44 195 ALA A C 1
ATOM 1506 O O . ALA A 1 195 ? 46.550 -6.387 -24.945 1.00 85.44 195 ALA A O 1
ATOM 1507 N N . GLY A 1 196 ? 45.945 -4.452 -25.903 1.00 81.44 196 GLY A N 1
ATOM 1508 C CA . GLY A 1 196 ? 46.619 -4.677 -27.187 1.00 81.44 196 GLY A CA 1
ATOM 1509 C C . GLY A 1 196 ? 45.882 -5.607 -28.161 1.00 81.44 196 GLY A C 1
ATOM 1510 O O . GLY A 1 196 ? 46.124 -5.514 -29.364 1.00 81.44 196 GLY A O 1
ATOM 1511 N N . GLU A 1 197 ? 44.953 -6.434 -27.675 1.00 81.31 197 GLU A N 1
ATOM 1512 C CA . GLU A 1 197 ? 44.088 -7.338 -28.449 1.00 81.31 197 GLU A CA 1
ATOM 1513 C C . GLU A 1 197 ? 42.639 -7.309 -27.905 1.00 81.31 197 GLU A C 1
ATOM 1515 O O . GLU A 1 197 ? 42.387 -6.755 -26.832 1.00 81.31 197 GLU A O 1
ATOM 1520 N N . GLY A 1 198 ? 41.684 -7.861 -28.665 1.00 85.31 198 GLY A N 1
ATOM 1521 C CA . GLY A 1 198 ? 40.250 -7.880 -28.333 1.00 85.31 198 GLY A CA 1
ATOM 1522 C C . GLY A 1 198 ? 39.425 -6.753 -28.974 1.00 85.31 198 GLY A C 1
ATOM 1523 O O . GLY A 1 198 ? 39.958 -5.813 -29.575 1.00 85.31 198 GLY A O 1
ATOM 1524 N N . ASP A 1 199 ? 38.101 -6.841 -28.844 1.00 90.69 199 ASP A N 1
ATOM 1525 C CA . ASP A 1 199 ? 37.142 -5.851 -29.343 1.00 90.69 199 ASP A CA 1
ATOM 1526 C C . ASP A 1 199 ? 36.198 -5.336 -28.265 1.00 90.69 199 ASP A C 1
ATOM 1528 O O . ASP A 1 199 ? 36.026 -5.935 -27.210 1.00 90.69 199 ASP A O 1
ATOM 1532 N N . ILE A 1 200 ? 35.621 -4.163 -28.527 1.00 92.06 200 ILE A N 1
ATOM 1533 C CA . ILE A 1 200 ? 34.648 -3.548 -27.630 1.00 92.06 200 ILE A CA 1
ATOM 1534 C C . ILE A 1 200 ? 33.269 -3.832 -28.191 1.00 92.06 200 ILE A C 1
ATOM 1536 O O . ILE A 1 200 ? 32.982 -3.472 -29.333 1.00 92.06 200 ILE A O 1
ATOM 1540 N N . MET A 1 201 ? 32.425 -4.432 -27.366 1.00 92.25 201 MET A N 1
ATOM 1541 C CA . MET A 1 201 ? 31.015 -4.641 -27.658 1.00 92.25 201 MET A CA 1
ATOM 1542 C C . MET A 1 201 ? 30.173 -3.896 -26.630 1.00 92.25 201 MET A C 1
ATOM 1544 O O . MET A 1 201 ? 30.624 -3.584 -25.523 1.00 92.25 201 MET A O 1
ATOM 1548 N N . LYS A 1 202 ? 28.938 -3.591 -27.009 1.00 91.69 202 LYS A N 1
ATOM 1549 C CA . LYS A 1 202 ? 27.924 -3.088 -26.098 1.00 91.69 202 LYS A CA 1
ATOM 1550 C C . LYS A 1 202 ? 27.066 -4.257 -25.639 1.00 91.69 202 LYS A C 1
ATOM 1552 O O . LYS A 1 202 ? 26.526 -4.985 -26.463 1.00 91.69 202 LYS A O 1
ATOM 1557 N N . ARG A 1 203 ? 26.933 -4.433 -24.335 1.00 90.81 203 ARG A N 1
ATOM 1558 C CA . ARG A 1 203 ? 25.970 -5.336 -23.720 1.00 90.81 203 ARG A CA 1
ATOM 1559 C C . ARG A 1 203 ? 24.671 -4.577 -23.492 1.00 90.81 203 ARG A C 1
ATOM 1561 O O . ARG A 1 203 ? 24.668 -3.550 -22.812 1.00 90.81 203 ARG A O 1
ATOM 1568 N N . LEU A 1 204 ? 23.599 -5.067 -24.097 1.00 88.19 204 LEU A N 1
ATOM 1569 C CA . LEU A 1 204 ? 22.250 -4.557 -23.900 1.00 88.19 204 LEU A CA 1
ATOM 1570 C C . LEU A 1 204 ? 21.724 -4.949 -22.513 1.00 88.19 204 LEU A C 1
ATOM 1572 O O . LEU A 1 204 ? 22.305 -5.783 -21.815 1.00 88.19 204 LEU A O 1
ATOM 1576 N N . ASP A 1 205 ? 20.607 -4.340 -22.134 1.00 82.88 205 ASP A N 1
ATOM 1577 C CA . ASP A 1 205 ? 19.916 -4.579 -20.863 1.00 82.88 205 ASP A CA 1
ATOM 1578 C C . ASP A 1 205 ? 19.409 -6.032 -20.734 1.00 82.88 205 ASP A C 1
ATOM 1580 O O . ASP A 1 205 ? 19.339 -6.577 -19.637 1.00 82.88 205 ASP A O 1
ATOM 1584 N N . ASP A 1 206 ? 19.157 -6.714 -21.858 1.00 81.62 206 ASP A N 1
ATOM 1585 C CA . ASP A 1 206 ? 18.806 -8.142 -21.905 1.00 81.62 206 ASP A CA 1
ATOM 1586 C C . ASP A 1 206 ? 20.023 -9.094 -21.839 1.00 81.62 206 ASP A C 1
ATOM 1588 O O . ASP A 1 206 ? 19.871 -10.314 -21.905 1.00 81.62 206 ASP A O 1
ATOM 1592 N N . GLY A 1 207 ? 21.238 -8.547 -21.712 1.00 83.81 207 GLY A N 1
ATOM 1593 C CA . GLY A 1 207 ? 22.495 -9.294 -21.663 1.00 83.81 207 GLY A CA 1
ATOM 1594 C C . GLY A 1 207 ? 23.118 -9.613 -23.026 1.00 83.81 207 GLY A C 1
ATOM 1595 O O . GLY A 1 207 ? 24.260 -10.073 -23.066 1.00 83.81 207 GLY A O 1
ATOM 1596 N N . THR A 1 208 ? 22.432 -9.333 -24.137 1.00 88.38 208 THR A N 1
ATOM 1597 C CA . THR A 1 208 ? 22.939 -9.582 -25.494 1.00 88.38 208 THR A CA 1
ATOM 1598 C C . THR A 1 208 ? 24.116 -8.664 -25.815 1.00 88.38 208 THR A C 1
ATOM 1600 O O . THR A 1 208 ? 24.066 -7.459 -25.558 1.00 88.38 208 THR A O 1
ATOM 1603 N N . LEU A 1 209 ? 25.175 -9.210 -26.417 1.00 88.94 209 LEU A N 1
ATOM 1604 C CA . LEU A 1 209 ? 26.298 -8.422 -26.924 1.00 88.94 209 LEU A CA 1
ATOM 1605 C C . LEU A 1 209 ? 26.039 -7.970 -28.366 1.00 88.94 209 LEU A C 1
ATOM 1607 O O . LEU A 1 209 ? 25.618 -8.752 -29.214 1.00 88.94 209 LEU A O 1
ATOM 1611 N N . THR A 1 210 ? 26.331 -6.706 -28.660 1.00 86.94 210 THR A N 1
ATOM 1612 C CA . THR A 1 210 ? 26.237 -6.121 -30.000 1.00 86.94 210 THR A CA 1
ATOM 1613 C C . THR A 1 210 ? 27.469 -5.283 -30.330 1.00 86.94 210 THR A C 1
ATOM 1615 O O . THR A 1 210 ? 28.110 -4.698 -29.457 1.00 86.94 210 THR A O 1
ATOM 1618 N N . THR A 1 211 ? 27.806 -5.210 -31.615 1.00 84.38 211 THR A N 1
ATOM 1619 C CA . THR A 1 211 ? 28.837 -4.307 -32.149 1.00 84.38 211 THR A CA 1
ATOM 1620 C C . THR A 1 211 ? 28.273 -2.942 -32.553 1.00 84.38 211 THR A C 1
ATOM 1622 O O . THR A 1 211 ? 29.004 -2.111 -33.087 1.00 84.38 211 THR A O 1
ATOM 1625 N N . GLU A 1 212 ? 26.969 -2.714 -32.375 1.00 77.69 212 GLU A N 1
ATOM 1626 C CA . GLU A 1 212 ? 26.330 -1.427 -32.653 1.00 77.69 212 GLU A CA 1
ATOM 1627 C C . GLU A 1 212 ? 26.618 -0.434 -31.515 1.00 77.69 212 GLU A C 1
ATOM 1629 O O . GLU A 1 212 ? 26.282 -0.679 -30.352 1.00 77.69 212 GLU A O 1
ATOM 1634 N N . PHE A 1 213 ? 27.283 0.673 -31.864 1.00 71.00 213 PHE A N 1
ATOM 1635 C CA . PHE A 1 213 ? 27.713 1.730 -30.941 1.00 71.00 213 PHE A CA 1
ATOM 1636 C C . PHE A 1 213 ? 26.665 2.838 -30.808 1.00 71.00 213 PHE A C 1
ATOM 1638 O O . PHE A 1 213 ? 26.249 3.378 -31.860 1.00 71.00 213 PHE A O 1
#

Foldseek 3Di:
DDDDDPDDDDDDLLRLLVVLLVLCVLLAAPVQSVVLVQCLDPVRHPCNSVSSVLSNVLSVLLVPQAAPPPCPPCVQQQKFRWWWDDQLKIWTFRHAHPVSDQQWTWTWIDPNLDPVPIDTGTDRSNVVSPVPIGIDSPDDIDTSNVVNVVSVVVVVVLLDDQFFKFWWDPPPDPDTDTPDTHNDPVVNVVVCVVVVDTDIWGQGSVRDTHPDD